Protein AF-A0A7W0KSF8-F1 (afdb_monomer)

Radius of gyration: 33.29 Å; Cα contacts (8 Å, |Δi|>4): 604; chains: 1; bounding box: 92×90×78 Å

Foldseek 3Di:
DDDDDDDDDDDDDDDDDDDDDDDDDDDDDDDPDDPDDPPPPPPPPPDPPDADWDKWDQVLLQKIWIFHPQKDWDDPDLDRGPFFIANDDDDDDRPDPPAQTFKGKDWFQAFLVLQPADPVGHVQWHWPDWDWDAAQNWTKMWTWIAGCDDDPDDGRKIKTWMWTGLPSTTIIMIGICSRNDDHNVVSVVRSVRRRNRMDGGNNPPPFLQAPDQDDADDDPVAAPLQRVLLVQLLVCLNRVPLVSNLCLQPVDPANEDEEDDDDSRSSVVSSVCSSVVVRLSSLSRLQSSADWDWDDDPNFIKTKTPNQQRDPFPVPRDPVSVVSVVVVDPPVQNVVCVVVGGDQAWMWIATSNNRTHYTYGGD

Sequence (363 aa):
MPEPLVPSRIAAALVVAVALAACGDSGDRVTPPPPAQPEATTTTPPATEQPETQSCAAPERGYRLEFPKPWHTNDAGVAEPCRFFHPEPFTLAPQTEATGIAINVRLNPVRFGEVAPTPEGASGSEVLDRRTTTIDGRPAVRAETRTARQGLVPPGTRVTGWFVDAGDGTLVATTSDAAAAGRYEDNVRVLDAMMQSLRLSDRKSTCSTGRSAPVPTRQPELPQAVSATRMAIIEAARACDYDKLAELALAGDSQFTYCFGGGDRPAAFWREAEAAGRAPLRMLVELLDGPAATREAGGTTQYLWPAAYAFESWQEVPPSARDDLSRIYGEEDLRRFEQFGSYVGHRVGITRSGDWIFFVGGD

Nearest PDB structures (foldseek):
  4rth-assembly1_A  TM=5.736E-01  e=1.300E-04  Zea mays
  4rth-assembly2_B  TM=5.520E-01  e=1.038E-04  Zea mays
  5xnl-assembly1_p  TM=5.134E-01  e=3.587E-04  Pisum sativum
  8z9d-assembly1_PP  TM=5.078E-01  e=1.823E-04  Spinacia oleracea
  3lyd-assembly1_A  TM=4.500E-01  e=5.959E-04  Jonesia denitrificans DSM 20603

Structure (mmCIF, N/CA/C/O backbone):
data_AF-A0A7W0KSF8-F1
#
_entry.id   AF-A0A7W0KSF8-F1
#
loop_
_atom_site.group_PDB
_atom_site.id
_atom_site.type_symbol
_atom_site.label_atom_id
_atom_site.label_alt_id
_atom_site.label_comp_id
_atom_site.label_asym_id
_atom_site.label_entity_id
_atom_site.label_seq_id
_atom_site.pdbx_PDB_ins_code
_atom_site.Cartn_x
_atom_site.Cartn_y
_atom_site.Cartn_z
_atom_site.occupancy
_atom_site.B_iso_or_equiv
_atom_site.auth_seq_id
_atom_site.auth_comp_id
_atom_site.auth_asym_id
_atom_site.auth_atom_id
_atom_site.pdbx_PDB_model_num
ATOM 1 N N . MET A 1 1 ? -15.651 -64.816 -11.845 1.00 31.69 1 MET A N 1
ATOM 2 C CA . MET A 1 1 ? -14.853 -65.865 -12.516 1.00 31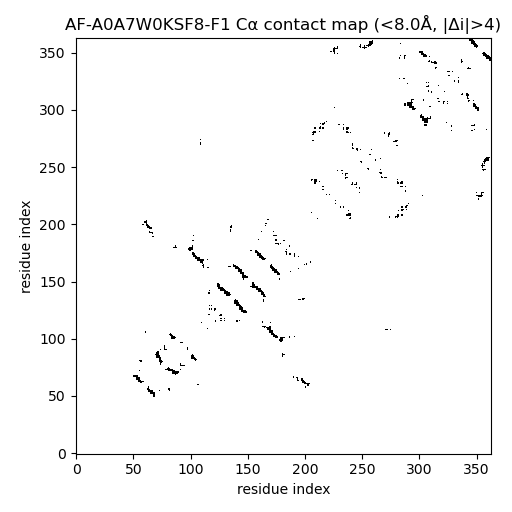.69 1 MET A CA 1
ATOM 3 C C . MET A 1 1 ? -14.528 -65.387 -13.921 1.00 31.69 1 MET A C 1
ATOM 5 O O . MET A 1 1 ? -15.481 -64.974 -14.574 1.00 31.69 1 MET A O 1
ATOM 9 N N . PRO A 1 2 ? -13.302 -65.552 -14.444 1.00 47.34 2 PRO A N 1
ATOM 10 C CA . PRO A 1 2 ? -11.944 -65.282 -13.924 1.00 47.34 2 PRO A CA 1
ATOM 11 C C . PRO A 1 2 ? -11.343 -64.024 -14.624 1.00 47.34 2 PRO A C 1
ATOM 13 O O . PRO A 1 2 ? -11.824 -63.628 -15.677 1.00 47.34 2 PRO A O 1
ATOM 16 N N . GLU A 1 3 ? -10.538 -63.171 -13.984 1.00 46.28 3 GLU A N 1
ATOM 17 C CA . GLU A 1 3 ? -9.079 -63.201 -13.700 1.00 46.28 3 GLU A CA 1
ATOM 18 C C . GLU A 1 3 ? -8.091 -63.007 -14.890 1.00 46.28 3 GLU A C 1
ATOM 20 O O . GLU A 1 3 ? -8.409 -63.378 -16.018 1.00 46.28 3 GLU A O 1
ATOM 25 N N . PRO A 1 4 ? -6.914 -62.375 -14.638 1.00 69.25 4 PRO A N 1
ATOM 26 C CA . PRO A 1 4 ? -6.041 -61.697 -15.609 1.00 69.25 4 PRO A CA 1
ATOM 27 C C . PRO A 1 4 ? -4.755 -62.485 -15.940 1.00 69.25 4 PRO A C 1
ATOM 29 O O . PRO A 1 4 ? -4.446 -63.469 -15.277 1.00 69.25 4 PRO A O 1
ATOM 32 N N . LEU A 1 5 ? -3.929 -61.999 -16.881 1.00 48.16 5 LEU A N 1
ATOM 33 C CA . LEU A 1 5 ? -2.524 -62.425 -17.013 1.00 48.16 5 LEU A CA 1
ATOM 34 C C . LEU A 1 5 ? -1.577 -61.254 -17.341 1.00 48.16 5 LEU A C 1
ATOM 36 O O . LEU A 1 5 ? -1.811 -60.471 -18.259 1.00 48.16 5 LEU A O 1
ATOM 40 N N . VAL A 1 6 ? -0.507 -61.178 -16.543 1.00 46.09 6 VAL A N 1
ATOM 41 C CA . VAL A 1 6 ? 0.672 -60.292 -16.631 1.00 46.09 6 VAL A CA 1
ATOM 42 C C . VAL A 1 6 ? 1.809 -61.033 -17.409 1.00 46.09 6 VAL A C 1
ATOM 44 O O . VAL A 1 6 ? 1.525 -62.040 -18.053 1.00 46.09 6 VAL A O 1
ATOM 47 N N . PRO A 1 7 ? 3.085 -60.585 -17.406 1.00 62.19 7 PRO A N 1
ATOM 48 C CA . PRO A 1 7 ? 3.853 -60.071 -18.546 1.00 62.19 7 PRO A CA 1
ATOM 49 C C . PRO A 1 7 ? 4.870 -61.083 -19.128 1.00 62.19 7 PRO A C 1
ATOM 51 O O . PRO A 1 7 ? 5.067 -62.165 -18.583 1.00 62.19 7 PRO A O 1
ATOM 54 N N . SER A 1 8 ? 5.622 -60.705 -20.173 1.00 43.12 8 SER A N 1
ATOM 55 C CA . SER A 1 8 ? 6.821 -61.460 -20.577 1.00 43.12 8 SER A CA 1
ATOM 56 C C . SER A 1 8 ? 8.034 -60.566 -20.848 1.00 43.12 8 SER A C 1
ATOM 58 O O . SER A 1 8 ? 7.969 -59.595 -21.600 1.00 43.12 8 SER A O 1
ATOM 60 N N . ARG A 1 9 ? 9.134 -60.927 -20.178 1.00 46.09 9 ARG A N 1
ATOM 61 C CA . ARG A 1 9 ? 10.507 -60.416 -20.292 1.00 46.09 9 ARG A CA 1
ATOM 62 C C . ARG A 1 9 ? 11.274 -61.232 -21.328 1.00 46.09 9 ARG A C 1
ATOM 64 O O . ARG A 1 9 ? 11.258 -62.447 -21.196 1.00 46.09 9 ARG A O 1
ATOM 71 N N . ILE A 1 10 ? 12.073 -60.604 -22.192 1.00 39.06 10 ILE A N 1
ATOM 72 C CA . ILE A 1 10 ? 13.242 -61.209 -22.875 1.00 39.06 10 ILE A CA 1
ATOM 73 C C . ILE A 1 10 ? 14.168 -60.050 -23.294 1.00 39.06 10 ILE A C 1
ATOM 75 O O . ILE A 1 10 ? 13.655 -59.036 -23.745 1.00 39.06 10 ILE A O 1
ATOM 79 N N . ALA A 1 11 ? 15.499 -60.073 -23.297 1.00 37.12 11 ALA A N 1
ATOM 80 C CA . ALA A 1 11 ? 16.585 -60.717 -22.560 1.00 37.12 11 ALA A CA 1
ATOM 81 C C . ALA A 1 11 ? 17.856 -60.008 -23.088 1.00 37.12 11 ALA A C 1
ATOM 83 O O . ALA A 1 11 ? 17.936 -59.695 -24.276 1.00 37.12 11 ALA A O 1
ATOM 84 N N . ALA A 1 12 ? 18.829 -59.730 -22.223 1.00 38.31 12 ALA A N 1
ATOM 85 C CA . ALA A 1 12 ? 20.152 -59.258 -22.630 1.00 38.31 12 ALA A CA 1
ATOM 86 C C . ALA A 1 12 ? 21.015 -60.435 -23.115 1.00 38.31 12 ALA A C 1
ATOM 88 O O . ALA A 1 12 ? 20.955 -61.515 -22.528 1.00 38.31 12 ALA A O 1
ATOM 89 N N . ALA A 1 13 ? 21.866 -60.208 -24.119 1.00 36.59 13 ALA A N 1
ATOM 90 C CA . ALA A 1 13 ? 22.993 -61.087 -24.420 1.00 36.59 13 ALA A CA 1
ATOM 91 C C . ALA A 1 13 ? 24.213 -60.277 -24.888 1.00 36.59 13 ALA A C 1
ATOM 93 O O . ALA A 1 13 ? 24.222 -59.669 -25.956 1.00 36.59 13 ALA A O 1
ATOM 94 N N . LEU A 1 14 ? 25.229 -60.299 -24.024 1.00 34.16 14 LEU A N 1
ATOM 95 C CA . LEU A 1 14 ? 26.642 -60.023 -24.272 1.00 34.16 14 LEU A CA 1
ATOM 96 C C . LEU A 1 14 ? 27.197 -60.993 -25.333 1.00 34.16 14 LEU A C 1
ATOM 98 O O . LEU A 1 14 ? 26.935 -62.190 -25.231 1.00 34.16 14 LEU A O 1
ATOM 102 N N . VAL A 1 15 ? 28.076 -60.530 -26.228 1.00 35.28 15 VAL A N 1
ATOM 103 C CA . VAL A 1 15 ? 29.101 -61.388 -26.855 1.00 35.28 15 VAL A CA 1
ATOM 104 C C . VAL A 1 15 ? 30.443 -60.659 -26.851 1.00 35.28 15 VAL A C 1
ATOM 106 O O . VAL A 1 15 ? 30.562 -59.520 -27.296 1.00 35.28 15 VAL A O 1
ATOM 109 N N . VAL A 1 16 ? 31.433 -61.353 -26.292 1.00 33.16 16 VAL A N 1
ATOM 110 C CA . VAL A 1 16 ? 32.838 -60.974 -26.128 1.00 33.16 16 VAL A CA 1
ATOM 111 C C . VAL A 1 16 ? 33.677 -61.516 -27.295 1.00 33.16 16 VAL A C 1
ATOM 113 O O . VAL A 1 16 ? 33.379 -62.563 -27.859 1.00 33.16 16 VAL A O 1
ATOM 116 N N . ALA A 1 17 ? 34.720 -60.738 -27.593 1.00 41.41 17 ALA A N 1
ATOM 117 C CA . ALA A 1 17 ? 35.902 -60.899 -28.443 1.00 41.41 17 ALA A CA 1
ATOM 118 C C . ALA A 1 17 ? 36.355 -62.296 -28.907 1.00 41.41 17 ALA A C 1
ATOM 120 O O . ALA A 1 17 ? 36.388 -63.239 -28.125 1.00 41.41 17 ALA A O 1
ATOM 121 N N . VAL A 1 18 ? 36.960 -62.326 -30.105 1.00 35.94 18 VAL A N 1
ATOM 122 C CA . VAL A 1 18 ? 38.155 -63.140 -30.392 1.00 35.94 18 VAL A CA 1
ATOM 123 C C . VAL A 1 18 ? 39.105 -62.351 -31.301 1.00 35.94 18 VAL A C 1
ATOM 125 O O . VAL A 1 18 ? 38.730 -61.924 -32.390 1.00 35.94 18 VAL A O 1
ATOM 128 N N . ALA A 1 19 ? 40.344 -62.177 -30.838 1.00 42.97 19 ALA A N 1
ATOM 129 C CA . ALA A 1 19 ? 41.493 -61.786 -31.643 1.00 42.97 19 ALA A CA 1
ATOM 130 C C . ALA A 1 19 ? 42.181 -63.049 -32.179 1.00 42.97 19 ALA A C 1
ATOM 132 O O . ALA A 1 19 ? 42.382 -64.001 -31.425 1.00 42.97 19 ALA A O 1
ATOM 133 N N . LEU A 1 20 ? 42.590 -63.036 -33.447 1.00 42.38 20 LEU A N 1
ATOM 134 C CA . LEU A 1 20 ? 43.542 -63.995 -33.999 1.00 42.38 20 LEU A CA 1
ATOM 135 C C . LEU A 1 20 ? 44.587 -63.247 -34.824 1.00 42.38 20 LEU A C 1
ATOM 137 O O . LEU A 1 20 ? 44.267 -62.470 -35.722 1.00 42.38 20 LEU A O 1
ATOM 141 N N . ALA A 1 21 ? 45.839 -63.489 -34.451 1.00 40.47 21 ALA A N 1
ATOM 142 C CA . ALA A 1 21 ? 47.045 -63.021 -35.102 1.00 40.47 21 ALA A CA 1
ATOM 143 C C . ALA A 1 21 ? 47.346 -63.840 -36.366 1.00 40.47 21 ALA A C 1
ATOM 145 O O . ALA A 1 21 ? 47.114 -65.048 -36.396 1.00 40.47 21 ALA A O 1
ATOM 146 N N . ALA A 1 22 ? 47.954 -63.195 -37.362 1.00 38.69 22 ALA A N 1
ATOM 147 C CA . ALA A 1 22 ? 48.732 -63.854 -38.405 1.00 38.69 22 ALA A CA 1
ATOM 148 C C . ALA A 1 22 ? 49.929 -62.969 -38.795 1.00 38.69 22 ALA A C 1
ATOM 150 O O . ALA A 1 22 ? 49.841 -61.742 -38.791 1.00 38.69 22 ALA A O 1
ATOM 151 N N . CYS A 1 23 ? 51.058 -63.627 -39.043 1.00 42.69 23 CYS A N 1
ATOM 152 C CA . CYS A 1 23 ? 52.406 -63.076 -39.132 1.00 42.69 23 CYS A CA 1
ATOM 153 C C . CYS A 1 23 ? 52.806 -62.580 -40.533 1.00 42.69 23 CYS A C 1
ATOM 155 O O . CYS A 1 23 ? 52.420 -63.188 -41.524 1.00 42.69 23 CYS A O 1
ATOM 157 N N . GLY A 1 24 ? 53.728 -61.605 -40.545 1.00 34.72 24 GLY A N 1
ATOM 158 C CA . GLY A 1 24 ? 54.884 -61.529 -41.453 1.00 34.72 24 GLY A CA 1
ATOM 159 C C . GLY A 1 24 ? 54.685 -60.856 -42.815 1.00 34.72 24 GLY A C 1
ATOM 160 O O . GLY A 1 24 ? 53.956 -61.365 -43.652 1.00 34.72 24 GLY A O 1
ATOM 161 N N . ASP A 1 25 ? 55.404 -59.760 -43.071 1.00 42.16 25 ASP A N 1
ATOM 162 C CA . ASP A 1 25 ? 56.645 -59.787 -43.868 1.00 42.16 25 ASP A CA 1
ATOM 163 C C . ASP A 1 25 ? 57.318 -58.398 -43.867 1.00 42.16 25 ASP A C 1
ATOM 165 O O . ASP A 1 25 ? 56.660 -57.360 -43.773 1.00 42.16 25 ASP A O 1
ATOM 169 N N . SER A 1 26 ? 58.646 -58.400 -43.909 1.00 48.16 26 SER A N 1
ATOM 170 C CA . SER A 1 26 ? 59.533 -57.247 -43.760 1.00 48.16 26 SER A CA 1
ATOM 171 C C . SER A 1 26 ? 59.843 -56.621 -45.119 1.00 48.16 26 SER A C 1
ATOM 173 O O . SER A 1 26 ? 60.275 -57.311 -46.037 1.00 48.16 26 SER A O 1
ATOM 175 N N . GLY A 1 27 ? 59.726 -55.300 -45.242 1.00 38.53 27 GLY A N 1
ATOM 176 C CA . GLY A 1 27 ? 60.187 -54.599 -46.438 1.00 38.53 27 GLY A CA 1
ATOM 177 C C . GLY A 1 27 ? 60.153 -53.089 -46.278 1.00 38.53 27 GLY A C 1
ATOM 178 O O . GLY A 1 27 ? 59.101 -52.470 -46.426 1.00 38.53 27 GLY A O 1
ATOM 179 N N . ASP A 1 28 ? 61.318 -52.513 -45.989 1.00 50.66 28 ASP A N 1
ATOM 180 C CA . ASP A 1 28 ? 61.578 -51.076 -45.940 1.00 50.66 28 ASP A CA 1
ATOM 181 C C . ASP A 1 28 ? 61.026 -50.348 -47.175 1.00 50.66 28 ASP A C 1
ATOM 183 O O . ASP A 1 28 ? 61.529 -50.479 -48.294 1.00 50.66 28 ASP A O 1
ATOM 187 N N . ARG A 1 29 ? 60.018 -49.502 -46.954 1.00 46.31 29 ARG A N 1
ATOM 188 C CA . ARG A 1 29 ? 59.722 -48.361 -47.821 1.00 46.31 29 ARG A CA 1
ATOM 189 C C . ARG A 1 29 ? 59.673 -47.107 -46.968 1.00 46.31 29 ARG A C 1
ATOM 191 O O . ARG A 1 29 ? 58.693 -46.834 -46.277 1.00 46.31 29 ARG A O 1
ATOM 198 N N . VAL A 1 30 ? 60.747 -46.329 -47.063 1.00 53.16 30 VAL A N 1
ATOM 199 C CA . VAL A 1 30 ? 60.793 -44.936 -46.622 1.00 53.16 30 VAL A CA 1
ATOM 200 C C . VAL A 1 30 ? 59.669 -44.190 -47.341 1.00 53.16 30 VAL A C 1
ATOM 202 O O . VAL A 1 30 ? 59.722 -43.967 -48.549 1.00 53.16 30 VAL A O 1
ATOM 205 N N . THR A 1 31 ? 58.620 -43.863 -46.592 1.00 47.25 31 THR A N 1
ATOM 206 C CA . THR A 1 31 ? 57.503 -43.043 -47.064 1.00 47.25 31 THR A CA 1
ATOM 207 C C . THR A 1 31 ? 57.846 -41.587 -46.735 1.00 47.25 31 THR A C 1
ATOM 209 O O . THR A 1 31 ? 58.189 -41.314 -45.582 1.00 47.25 31 THR A O 1
ATOM 212 N N . PRO A 1 32 ? 57.818 -40.648 -47.698 1.00 58.94 32 PRO A N 1
ATOM 213 C CA . PRO A 1 32 ? 58.032 -39.237 -47.395 1.00 58.94 32 PRO A CA 1
ATOM 214 C C . PRO A 1 32 ? 56.908 -38.728 -46.477 1.00 58.94 32 PRO A C 1
ATOM 216 O O . PRO A 1 32 ? 55.780 -39.225 -46.570 1.00 58.94 32 PRO A O 1
ATOM 219 N N . PRO A 1 33 ? 57.187 -37.762 -45.583 1.00 59.91 33 PRO A N 1
ATOM 220 C CA . PRO A 1 33 ? 56.171 -37.238 -44.683 1.00 59.91 33 PRO A CA 1
ATOM 221 C C . PRO A 1 33 ? 55.005 -36.654 -45.498 1.00 59.91 33 PRO A C 1
ATOM 223 O O . PRO A 1 33 ? 55.240 -36.033 -46.541 1.00 59.91 33 PRO A O 1
ATOM 226 N N . PRO A 1 34 ? 53.752 -36.845 -45.052 1.00 56.78 34 PRO A N 1
ATOM 227 C CA . PRO A 1 34 ? 52.611 -36.194 -45.676 1.00 56.78 34 PRO A CA 1
ATOM 228 C C . PRO A 1 34 ? 52.805 -34.668 -45.635 1.00 56.78 34 PRO A C 1
ATOM 230 O O . PRO A 1 34 ? 53.413 -34.159 -44.687 1.00 56.78 34 PRO A O 1
ATOM 233 N N . PRO A 1 35 ? 52.311 -33.919 -46.639 1.00 51.00 35 PRO A N 1
ATOM 234 C CA . PRO A 1 35 ? 52.347 -32.465 -46.591 1.00 51.00 35 PRO A CA 1
ATOM 235 C C . PRO A 1 35 ? 51.663 -31.997 -45.306 1.00 51.00 35 PRO A C 1
ATOM 237 O O . PRO A 1 35 ? 50.595 -32.503 -44.953 1.00 51.00 35 PRO A O 1
ATOM 240 N N . ALA A 1 36 ? 52.309 -31.063 -44.605 1.00 51.69 36 ALA A N 1
ATOM 241 C CA . ALA A 1 36 ? 51.775 -30.454 -43.398 1.00 51.69 36 ALA A CA 1
ATOM 242 C C . ALA A 1 36 ? 50.330 -30.013 -43.658 1.00 51.69 36 ALA A C 1
ATOM 244 O O . ALA A 1 36 ? 50.068 -29.189 -44.538 1.00 51.69 36 ALA A O 1
ATOM 245 N N . GLN A 1 37 ? 49.392 -30.601 -42.915 1.00 49.50 37 GLN A N 1
ATOM 246 C CA . GLN A 1 37 ? 48.053 -30.044 -42.818 1.00 49.50 37 GLN A CA 1
ATOM 247 C C . GLN A 1 37 ? 48.217 -28.614 -42.290 1.00 49.50 37 GLN A C 1
ATOM 249 O O . GLN A 1 37 ? 48.974 -28.433 -41.332 1.00 49.50 37 GLN A O 1
ATOM 254 N N . PRO A 1 38 ? 47.577 -27.596 -42.894 1.00 48.41 38 PRO A N 1
ATOM 255 C CA . PRO A 1 38 ? 47.551 -26.280 -42.282 1.00 48.41 38 PRO A CA 1
ATOM 256 C C . PRO A 1 38 ? 46.996 -26.457 -40.872 1.00 48.41 38 PRO A C 1
ATOM 258 O O . PRO A 1 38 ? 45.908 -27.014 -40.703 1.00 48.41 38 PRO A O 1
ATOM 261 N N . GLU A 1 39 ? 47.787 -26.060 -39.873 1.00 42.59 39 GLU A N 1
ATOM 262 C CA . GLU A 1 39 ? 47.342 -25.987 -38.490 1.00 42.59 39 GLU A CA 1
ATOM 263 C C . GLU A 1 39 ? 45.996 -25.274 -38.499 1.00 42.59 39 GLU A C 1
ATOM 265 O O . GLU A 1 39 ? 45.879 -24.135 -38.955 1.00 42.59 39 GLU A O 1
ATOM 270 N N . ALA A 1 40 ? 44.956 -25.980 -38.059 1.00 44.34 40 ALA A N 1
ATOM 271 C CA . ALA A 1 40 ? 43.704 -25.345 -37.731 1.00 44.34 40 ALA A CA 1
ATOM 272 C C . ALA A 1 40 ? 44.020 -24.410 -36.568 1.00 44.34 40 ALA A C 1
ATOM 274 O O . ALA A 1 40 ? 44.055 -24.826 -35.408 1.00 44.34 40 ALA A O 1
ATOM 275 N N . THR A 1 41 ? 44.316 -23.153 -36.899 1.00 37.47 41 THR A N 1
ATOM 276 C CA . THR A 1 41 ? 44.390 -22.059 -35.950 1.00 37.47 41 THR A CA 1
ATOM 277 C C . THR A 1 41 ? 43.051 -22.062 -35.243 1.00 37.47 41 THR A C 1
ATOM 279 O O . THR A 1 41 ? 42.039 -21.606 -35.773 1.00 37.47 41 THR A O 1
ATOM 282 N N . THR A 1 42 ? 43.024 -22.657 -34.056 1.00 38.84 42 THR A N 1
ATOM 283 C CA . THR A 1 42 ? 41.888 -22.548 -33.160 1.00 38.84 42 THR A CA 1
ATOM 284 C C . THR A 1 42 ? 41.990 -21.136 -32.618 1.00 38.84 42 THR A C 1
ATOM 286 O O . THR A 1 42 ? 42.569 -20.886 -31.566 1.00 38.84 42 THR A O 1
ATOM 289 N N . THR A 1 43 ? 41.543 -20.173 -33.420 1.00 39.69 43 THR A N 1
ATOM 290 C CA . THR A 1 43 ? 41.305 -18.817 -32.961 1.00 39.69 43 THR A CA 1
ATOM 291 C C . THR A 1 43 ? 40.152 -18.937 -31.983 1.00 39.69 43 THR A C 1
ATOM 293 O O . THR A 1 43 ? 38.989 -18.946 -32.377 1.00 39.69 43 THR A O 1
ATOM 296 N N . THR A 1 44 ? 40.482 -19.120 -30.704 1.00 46.22 44 THR A N 1
ATOM 297 C CA . THR A 1 44 ? 39.550 -18.894 -29.606 1.00 46.22 44 THR A CA 1
ATOM 298 C C . THR A 1 44 ? 38.917 -17.526 -29.865 1.00 46.22 44 THR A C 1
ATOM 300 O O . THR A 1 44 ? 39.658 -16.540 -29.935 1.00 46.22 44 THR A O 1
ATOM 303 N N . PRO A 1 45 ? 37.592 -17.440 -30.094 1.00 49.59 45 PRO A N 1
ATOM 304 C CA . PRO A 1 45 ? 36.938 -16.148 -30.210 1.00 49.59 45 PRO A CA 1
ATOM 305 C C . PRO A 1 45 ? 37.274 -15.340 -28.952 1.00 49.59 45 PRO A C 1
ATOM 307 O O . PRO A 1 45 ? 37.346 -15.941 -27.874 1.00 49.59 45 PRO A O 1
ATOM 310 N N . PRO A 1 46 ? 37.524 -14.021 -29.056 1.00 43.75 46 PRO A N 1
ATOM 311 C CA . PRO A 1 46 ? 37.798 -13.214 -27.877 1.00 43.75 46 PRO A CA 1
ATOM 312 C C . PRO A 1 46 ? 36.681 -13.478 -26.872 1.00 43.75 46 PRO A C 1
ATOM 314 O O . PRO A 1 46 ? 35.502 -13.408 -27.226 1.00 43.75 46 PRO A O 1
ATOM 317 N N . ALA A 1 47 ? 37.060 -13.869 -25.653 1.00 45.47 47 ALA A N 1
ATOM 318 C CA . ALA A 1 47 ? 36.116 -13.983 -24.559 1.00 45.47 47 ALA A CA 1
ATOM 319 C C . ALA A 1 47 ? 35.363 -12.655 -24.512 1.00 45.47 47 ALA A C 1
ATOM 321 O O . ALA A 1 47 ? 35.989 -11.609 -24.351 1.00 45.47 47 ALA A O 1
ATOM 322 N N . THR A 1 48 ? 34.056 -12.691 -24.768 1.00 45.78 48 THR A N 1
ATOM 323 C CA . THR A 1 48 ? 33.197 -11.517 -24.671 1.00 45.78 48 THR A CA 1
ATOM 324 C C . THR A 1 48 ? 33.393 -10.976 -23.266 1.00 45.78 48 THR A C 1
ATOM 326 O O . THR A 1 48 ? 32.961 -11.611 -22.305 1.00 45.78 48 THR A O 1
ATOM 329 N N . GLU A 1 49 ? 34.139 -9.881 -23.141 1.00 52.94 49 GLU A N 1
ATOM 330 C CA . GLU A 1 49 ? 34.433 -9.246 -21.867 1.00 52.94 49 GLU A CA 1
ATOM 331 C C . GLU A 1 49 ? 33.077 -8.820 -21.299 1.00 52.94 49 GLU A C 1
ATOM 333 O O . GLU A 1 49 ? 32.428 -7.908 -21.818 1.00 52.94 49 GLU A O 1
ATOM 338 N N . GLN A 1 50 ? 32.556 -9.600 -20.346 1.00 58.34 50 GLN A N 1
ATOM 339 C CA . GLN A 1 50 ? 31.271 -9.301 -19.735 1.00 58.34 50 GLN A CA 1
ATOM 340 C C . GLN A 1 50 ? 31.427 -7.940 -19.056 1.00 58.34 50 GLN A C 1
ATOM 342 O O . GLN A 1 50 ? 32.365 -7.772 -18.273 1.00 58.34 50 GLN A O 1
ATOM 347 N N . PRO A 1 51 ? 30.572 -6.954 -19.378 1.00 72.00 51 PRO A N 1
ATOM 348 C CA . PRO A 1 51 ? 30.700 -5.629 -18.802 1.00 72.00 51 PRO A CA 1
ATOM 349 C C . PRO A 1 51 ? 30.637 -5.754 -17.284 1.00 72.00 51 PRO A C 1
ATOM 351 O O . PRO A 1 51 ? 29.765 -6.444 -16.756 1.00 72.00 51 PRO A O 1
ATOM 354 N N . GLU A 1 52 ? 31.568 -5.106 -16.589 1.00 90.25 52 GLU A N 1
ATOM 355 C CA . GLU A 1 52 ? 31.603 -5.172 -15.136 1.00 90.25 52 GLU A CA 1
ATOM 356 C C . GLU A 1 52 ? 30.264 -4.691 -14.548 1.00 90.25 52 GLU A C 1
ATOM 358 O O . GLU A 1 52 ? 29.769 -3.608 -14.887 1.00 90.25 52 GLU A O 1
ATOM 363 N N . THR A 1 53 ? 29.684 -5.488 -13.650 1.00 95.44 53 THR A N 1
ATOM 364 C CA . THR A 1 53 ? 28.410 -5.191 -12.989 1.00 95.44 53 THR A CA 1
ATOM 365 C C . THR A 1 53 ? 28.609 -4.762 -11.534 1.00 95.44 53 THR A C 1
ATOM 367 O O . THR A 1 53 ? 29.667 -4.950 -10.926 1.00 95.44 53 THR A O 1
ATOM 370 N N . GLN A 1 54 ? 27.575 -4.141 -10.976 1.00 96.19 54 GLN A N 1
ATOM 371 C CA . GLN A 1 54 ? 27.409 -3.840 -9.558 1.00 96.19 54 GLN A CA 1
ATOM 372 C C . GLN A 1 54 ? 25.987 -4.216 -9.120 1.00 96.19 54 GLN A C 1
ATOM 374 O O . GLN A 1 54 ? 25.062 -4.247 -9.929 1.00 96.19 54 GLN A O 1
ATOM 379 N N . SER A 1 55 ? 25.810 -4.529 -7.836 1.00 95.19 55 SER A N 1
ATOM 380 C CA . SER A 1 55 ? 24.539 -5.020 -7.290 1.00 95.19 55 SER A CA 1
ATOM 381 C C . SER A 1 55 ? 23.717 -3.887 -6.675 1.00 95.19 55 SER A C 1
ATOM 383 O O . SER A 1 55 ? 24.239 -3.103 -5.889 1.00 95.19 55 SER A O 1
ATOM 385 N N . CYS A 1 56 ? 22.405 -3.895 -6.918 1.00 94.25 56 CYS A N 1
ATOM 386 C CA . CYS A 1 56 ? 21.412 -3.137 -6.157 1.00 94.25 56 CYS A CA 1
ATOM 387 C C . CYS A 1 56 ? 20.456 -4.106 -5.454 1.00 94.25 56 CYS A C 1
ATOM 389 O O . CYS A 1 56 ? 19.957 -5.051 -6.069 1.00 94.25 56 CYS A O 1
ATOM 391 N N . ALA A 1 57 ? 20.196 -3.899 -4.164 1.00 90.75 57 ALA A N 1
ATOM 392 C CA . ALA A 1 57 ? 19.273 -4.731 -3.398 1.00 90.75 57 ALA A CA 1
ATOM 393 C C . ALA A 1 57 ? 18.207 -3.880 -2.703 1.00 90.75 57 ALA A C 1
ATOM 395 O O . ALA A 1 57 ? 18.528 -2.930 -1.996 1.00 90.75 57 ALA A O 1
ATOM 396 N N . ALA A 1 58 ? 16.948 -4.289 -2.850 1.00 84.69 58 ALA A N 1
ATOM 397 C CA . ALA A 1 58 ? 15.799 -3.747 -2.142 1.00 84.69 58 ALA A CA 1
ATOM 398 C C . ALA A 1 58 ? 15.175 -4.868 -1.284 1.00 84.69 58 ALA A C 1
ATOM 400 O O . ALA A 1 58 ? 14.140 -5.432 -1.654 1.00 84.69 58 ALA A O 1
ATOM 401 N N . PRO A 1 59 ? 15.808 -5.244 -0.152 1.00 78.00 59 PRO A N 1
ATOM 402 C CA . PRO A 1 59 ? 15.396 -6.402 0.647 1.00 78.00 59 PRO A CA 1
ATOM 403 C C . PRO A 1 59 ? 13.954 -6.287 1.162 1.00 78.00 59 PRO A C 1
ATOM 405 O O . PRO A 1 59 ? 13.213 -7.262 1.084 1.00 78.00 59 PRO A O 1
ATOM 408 N N . GLU A 1 60 ? 13.518 -5.089 1.562 1.00 70.69 60 GLU A N 1
ATOM 409 C CA . GLU A 1 60 ? 12.132 -4.813 1.986 1.00 70.69 60 GLU A CA 1
ATOM 410 C C . GLU A 1 60 ? 11.101 -5.018 0.861 1.00 70.69 60 GLU A C 1
ATOM 412 O O . GLU A 1 60 ? 9.923 -5.263 1.107 1.00 70.69 60 GLU A O 1
ATOM 417 N N . ARG A 1 61 ? 11.533 -4.943 -0.404 1.00 74.25 61 ARG A N 1
ATOM 418 C CA . ARG A 1 61 ? 10.694 -5.196 -1.586 1.00 74.25 61 ARG A CA 1
ATOM 419 C C . ARG A 1 61 ? 10.860 -6.616 -2.138 1.00 74.25 61 ARG A C 1
ATOM 421 O O . ARG A 1 61 ? 10.133 -6.993 -3.060 1.00 74.25 61 ARG A O 1
ATOM 428 N N . GLY A 1 62 ? 11.767 -7.404 -1.560 1.00 83.19 62 GLY A N 1
ATOM 429 C CA . GLY A 1 62 ? 12.009 -8.798 -1.919 1.00 83.19 62 GLY A CA 1
ATOM 430 C C . GLY A 1 62 ? 12.762 -8.987 -3.231 1.00 83.19 62 GLY A C 1
ATOM 431 O O . GLY A 1 62 ? 12.534 -9.985 -3.903 1.00 83.19 62 GLY A O 1
ATOM 432 N N . TYR A 1 63 ? 13.635 -8.057 -3.634 1.00 91.12 63 TYR A N 1
ATOM 433 C CA . TYR A 1 63 ? 14.439 -8.271 -4.838 1.00 91.12 63 TYR A CA 1
ATOM 434 C C . TYR A 1 63 ? 15.865 -7.721 -4.756 1.00 91.12 63 TYR A C 1
ATOM 436 O O . TYR A 1 63 ? 16.176 -6.790 -4.010 1.00 91.12 63 TYR A O 1
ATOM 444 N N . ARG A 1 64 ? 16.734 -8.317 -5.570 1.00 94.81 64 ARG A N 1
ATOM 445 C CA . ARG A 1 64 ? 18.087 -7.860 -5.893 1.00 94.81 64 ARG A CA 1
ATOM 446 C C . ARG A 1 64 ? 18.307 -8.025 -7.390 1.00 94.81 64 ARG A C 1
ATOM 448 O O . ARG A 1 64 ? 17.851 -9.005 -7.966 1.00 94.81 64 ARG A O 1
ATOM 455 N N . LEU A 1 65 ? 19.053 -7.112 -7.995 1.00 96.88 65 LEU A N 1
ATOM 456 C CA . LEU A 1 65 ? 19.518 -7.230 -9.373 1.00 96.88 65 LEU A CA 1
ATOM 457 C C . LEU A 1 65 ? 20.926 -6.649 -9.515 1.00 96.88 65 LEU A C 1
ATOM 459 O O . LEU A 1 65 ? 21.410 -5.932 -8.637 1.00 96.88 65 LEU A O 1
ATOM 463 N N . GLU A 1 66 ? 21.570 -6.950 -10.629 1.00 97.62 66 GLU A N 1
ATOM 464 C CA . GLU A 1 66 ? 22.830 -6.360 -11.054 1.00 97.62 66 GLU A CA 1
ATOM 465 C C . GLU A 1 66 ? 22.608 -5.403 -12.224 1.00 97.62 66 GLU A C 1
ATOM 467 O O . GLU A 1 66 ? 21.712 -5.590 -13.046 1.00 97.62 66 GLU A O 1
ATOM 472 N N . PHE A 1 67 ? 23.434 -4.366 -12.303 1.00 96.44 67 PHE A N 1
ATOM 473 C CA . PHE A 1 67 ? 23.418 -3.371 -13.371 1.00 96.44 67 PHE A CA 1
ATOM 474 C C . PHE A 1 67 ? 24.857 -2.941 -13.707 1.00 96.44 67 PHE A C 1
ATOM 476 O O . PHE A 1 67 ? 25.766 -3.188 -12.910 1.00 96.44 67 PHE A O 1
ATOM 483 N N . PRO A 1 68 ? 25.119 -2.339 -14.882 1.00 96.12 68 PRO A N 1
ATOM 484 C CA . PRO A 1 68 ? 26.479 -1.977 -15.278 1.00 96.12 68 PRO A CA 1
ATOM 485 C C . PRO A 1 68 ? 27.140 -0.993 -14.299 1.00 96.12 68 PRO A C 1
ATOM 487 O O . PRO A 1 68 ? 26.513 -0.028 -13.862 1.00 96.12 68 PRO A O 1
ATOM 490 N N . LYS A 1 69 ? 28.435 -1.175 -14.010 1.00 95.31 69 LYS A N 1
ATOM 491 C CA . LYS A 1 69 ? 29.220 -0.228 -13.194 1.00 95.31 69 LYS A CA 1
ATOM 492 C C . LYS A 1 69 ? 29.162 1.244 -13.640 1.00 95.31 69 LYS A C 1
ATOM 494 O O . LYS A 1 69 ? 29.105 2.094 -12.757 1.00 95.31 69 LYS A O 1
ATOM 499 N N . PRO A 1 70 ? 29.169 1.592 -14.944 1.00 93.94 70 PRO A N 1
ATOM 500 C CA . PRO A 1 70 ? 29.084 2.997 -15.347 1.00 93.94 70 PRO A CA 1
ATOM 501 C C . PRO A 1 70 ? 27.681 3.597 -15.197 1.00 93.94 70 PRO A C 1
ATOM 503 O O . PRO A 1 70 ? 27.515 4.787 -15.420 1.00 93.94 70 PRO A O 1
ATOM 506 N N . TRP A 1 71 ? 26.667 2.794 -14.870 1.00 94.94 71 TRP A N 1
ATOM 507 C CA . TRP A 1 71 ? 25.316 3.291 -14.643 1.00 94.94 71 TRP A CA 1
ATOM 508 C C . TRP A 1 71 ? 25.132 3.707 -13.187 1.00 94.94 71 TRP A C 1
ATOM 510 O O . TRP A 1 71 ? 25.799 3.220 -12.275 1.00 94.94 71 TRP A O 1
ATOM 520 N N . HIS A 1 72 ? 24.176 4.596 -12.976 1.00 94.00 72 HIS A N 1
ATOM 521 C CA . HIS A 1 72 ? 23.809 5.148 -11.686 1.00 94.00 72 HIS A CA 1
ATOM 522 C C . HIS A 1 72 ? 22.424 4.645 -11.284 1.00 94.00 72 HIS A C 1
ATOM 524 O O . HIS A 1 72 ? 21.560 4.448 -12.140 1.00 94.00 72 HIS A O 1
ATOM 530 N N . THR A 1 73 ? 22.213 4.462 -9.981 1.00 93.75 73 THR A N 1
ATOM 531 C CA . THR A 1 73 ? 20.918 4.118 -9.377 1.00 93.75 73 THR A CA 1
ATOM 532 C C . THR A 1 73 ? 20.593 5.084 -8.245 1.00 93.75 73 THR A C 1
ATOM 534 O O . THR A 1 73 ? 21.485 5.759 -7.733 1.00 93.75 73 THR A O 1
ATOM 537 N N . ASN A 1 74 ? 19.326 5.146 -7.841 1.00 87.62 74 ASN A N 1
ATOM 538 C CA . ASN A 1 74 ? 18.915 5.912 -6.672 1.00 87.62 74 ASN A CA 1
ATOM 539 C C . ASN A 1 74 ? 18.975 5.087 -5.374 1.00 87.62 74 ASN A C 1
ATOM 541 O O . ASN A 1 74 ? 18.641 3.896 -5.360 1.00 87.62 74 ASN A O 1
ATOM 545 N N . ASP A 1 75 ? 19.313 5.774 -4.285 1.00 77.06 75 ASP A N 1
ATOM 546 C CA . ASP A 1 75 ? 19.168 5.287 -2.914 1.00 77.06 75 ASP A CA 1
ATOM 547 C C . ASP A 1 75 ? 17.746 5.530 -2.379 1.00 77.06 75 ASP A C 1
ATOM 549 O O . ASP A 1 75 ? 16.905 6.164 -3.030 1.00 77.06 75 ASP A O 1
ATOM 553 N N . ALA A 1 76 ? 17.472 5.009 -1.180 1.00 64.44 76 ALA A N 1
ATOM 554 C CA . ALA A 1 76 ? 16.220 5.246 -0.472 1.00 64.44 76 ALA A CA 1
ATOM 555 C C . ALA A 1 76 ? 16.082 6.721 -0.044 1.00 64.44 76 ALA A C 1
ATOM 557 O O . ALA A 1 76 ? 17.051 7.352 0.374 1.00 64.44 76 ALA A O 1
ATOM 558 N N . GLY A 1 77 ? 14.863 7.262 -0.116 1.00 70.62 77 GLY A N 1
ATOM 559 C CA . GLY A 1 77 ? 14.545 8.628 0.309 1.00 70.62 77 GLY A CA 1
ATOM 560 C C . GLY A 1 77 ? 13.389 9.200 -0.502 1.00 70.62 77 GLY A C 1
ATOM 561 O O . GLY A 1 77 ? 12.230 8.949 -0.193 1.00 70.62 77 GLY A O 1
ATOM 562 N N . VAL A 1 78 ? 13.711 9.940 -1.568 1.00 67.31 78 VAL A N 1
ATOM 563 C CA . VAL A 1 78 ? 12.719 10.545 -2.482 1.00 67.31 78 VAL A CA 1
ATOM 564 C C . VAL A 1 78 ? 11.978 9.494 -3.324 1.00 67.31 78 VAL A C 1
ATOM 566 O O . VAL A 1 78 ? 10.830 9.701 -3.710 1.00 67.31 78 VAL A O 1
ATOM 569 N N . ALA A 1 79 ? 12.615 8.355 -3.589 1.00 73.56 79 ALA A N 1
ATOM 570 C CA . ALA A 1 79 ? 12.017 7.201 -4.248 1.00 73.56 79 ALA A CA 1
ATOM 571 C C . ALA A 1 79 ? 12.469 5.907 -3.563 1.00 73.56 79 ALA A C 1
ATOM 573 O O . ALA A 1 79 ? 13.387 5.915 -2.736 1.00 73.56 79 ALA A O 1
ATOM 574 N N . GLU A 1 80 ? 11.833 4.784 -3.906 1.00 75.38 80 GLU A N 1
ATOM 575 C CA . GLU A 1 80 ? 12.295 3.483 -3.426 1.00 75.38 80 GLU A CA 1
ATOM 576 C C . GLU A 1 80 ? 13.698 3.165 -3.954 1.00 75.38 80 GLU A C 1
ATOM 578 O O . GLU A 1 80 ? 13.975 3.457 -5.119 1.00 75.38 80 GLU A O 1
ATOM 583 N N . PRO A 1 81 ? 14.570 2.531 -3.150 1.00 83.69 81 PRO A N 1
ATOM 584 C CA . PRO A 1 81 ? 15.890 2.120 -3.617 1.00 83.69 81 PRO A CA 1
ATOM 585 C C . PRO A 1 81 ? 15.769 1.164 -4.808 1.00 83.69 81 PRO A C 1
ATOM 587 O O . PRO A 1 81 ? 14.815 0.385 -4.894 1.00 83.69 81 PRO A O 1
ATOM 590 N N . CYS A 1 82 ? 16.763 1.200 -5.698 1.00 91.19 82 CYS A N 1
ATOM 591 C CA . CYS A 1 82 ? 16.832 0.337 -6.883 1.00 91.19 82 CYS A CA 1
ATOM 592 C C . CYS A 1 82 ? 15.668 0.519 -7.874 1.00 91.19 82 CYS A C 1
ATOM 594 O O . CYS A 1 82 ? 15.314 -0.424 -8.581 1.00 91.19 82 CYS A O 1
ATOM 596 N N . ARG A 1 83 ? 15.060 1.713 -7.929 1.00 90.25 83 ARG A N 1
ATOM 597 C CA . ARG A 1 83 ? 13.917 1.998 -8.810 1.00 90.25 83 ARG A CA 1
ATOM 598 C C . ARG A 1 83 ? 14.321 2.594 -10.150 1.00 90.25 83 ARG A C 1
ATOM 600 O O . ARG A 1 83 ? 13.733 2.260 -11.173 1.00 90.25 83 ARG A O 1
ATOM 607 N N . PHE A 1 84 ? 15.278 3.507 -10.160 1.00 92.69 84 PHE A N 1
ATOM 608 C CA . PHE A 1 84 ? 15.656 4.269 -11.342 1.00 92.69 84 PHE A CA 1
ATOM 609 C C . PHE A 1 84 ? 17.109 4.001 -11.685 1.00 92.69 84 PHE A C 1
ATOM 611 O O . PHE A 1 84 ? 17.968 4.116 -10.817 1.00 92.69 84 PHE A O 1
ATOM 618 N N . PHE A 1 85 ? 17.371 3.687 -12.952 1.00 94.38 85 PHE A N 1
ATOM 619 C CA . PHE A 1 85 ? 18.714 3.440 -13.460 1.00 94.38 85 PHE A CA 1
ATOM 620 C C . PHE A 1 85 ? 18.972 4.287 -14.697 1.00 94.38 85 PHE A C 1
ATOM 622 O O . PHE A 1 85 ? 18.123 4.393 -15.590 1.00 94.38 85 PHE A O 1
ATOM 629 N N . HIS A 1 86 ? 20.151 4.896 -14.739 1.00 93.94 86 HIS A N 1
ATOM 630 C CA . HIS A 1 86 ? 20.501 5.867 -15.764 1.00 93.94 86 HIS A CA 1
ATOM 631 C C . HIS A 1 86 ? 22.004 5.821 -16.085 1.00 93.94 86 HIS A C 1
ATOM 633 O O . HIS A 1 86 ? 22.801 5.636 -15.166 1.00 93.94 86 HIS A O 1
ATOM 639 N N . PRO A 1 87 ? 22.424 5.987 -17.355 1.00 93.25 87 PRO A N 1
ATOM 640 C CA . PRO A 1 87 ? 23.843 5.968 -17.730 1.00 93.25 87 PRO A CA 1
ATOM 641 C C . PRO A 1 87 ? 24.626 7.204 -17.261 1.00 93.25 87 PRO A C 1
ATOM 643 O O . PRO A 1 87 ? 25.847 7.162 -17.193 1.00 93.25 87 PRO A O 1
ATOM 646 N N . GLU A 1 88 ? 23.935 8.298 -16.942 1.00 91.00 88 GLU A N 1
ATOM 647 C CA . GLU A 1 88 ? 24.528 9.530 -16.406 1.00 91.00 88 GLU A CA 1
ATOM 648 C C . GLU A 1 88 ? 24.053 9.775 -14.966 1.00 91.00 88 GLU A C 1
ATOM 650 O O . GLU A 1 88 ? 22.942 9.350 -14.622 1.00 91.00 88 GLU A O 1
ATOM 655 N N . PRO A 1 89 ? 24.834 10.478 -14.125 1.00 90.25 89 PRO A N 1
ATOM 656 C CA . PRO A 1 89 ? 24.387 10.884 -12.799 1.00 90.25 89 PRO A CA 1
ATOM 657 C C . PRO A 1 89 ? 23.082 11.682 -12.869 1.00 90.25 89 PRO A C 1
ATOM 659 O O . PRO A 1 89 ? 22.918 12.549 -13.725 1.00 90.25 89 PRO A O 1
ATOM 662 N N . PHE A 1 90 ? 22.165 11.425 -11.940 1.00 88.31 90 PHE A N 1
ATOM 663 C CA . PHE A 1 90 ? 20.874 12.106 -11.879 1.00 88.31 90 PHE A CA 1
ATOM 664 C C . PHE A 1 90 ? 20.491 12.425 -10.435 1.00 88.31 90 PHE A C 1
ATOM 666 O O . PHE A 1 90 ? 20.987 11.815 -9.487 1.00 88.31 90 PHE A O 1
ATOM 673 N N . THR A 1 91 ? 19.579 13.378 -10.272 1.00 82.50 91 THR A N 1
ATOM 674 C CA . THR A 1 91 ? 18.972 13.725 -8.987 1.00 82.50 91 THR A CA 1
ATOM 675 C C . THR A 1 91 ? 17.460 13.594 -9.088 1.00 82.50 91 THR A C 1
ATOM 677 O O . THR A 1 91 ? 16.848 13.954 -10.093 1.00 82.50 91 THR A O 1
ATOM 680 N N . LEU A 1 92 ? 16.843 13.048 -8.042 1.00 80.50 92 LEU A N 1
ATOM 681 C CA . LEU A 1 92 ? 15.392 12.920 -7.959 1.00 80.50 92 LEU A CA 1
ATOM 682 C C . LEU A 1 92 ? 14.832 14.111 -7.187 1.00 80.50 92 LEU A C 1
ATOM 684 O O . LEU A 1 92 ? 15.155 14.303 -6.015 1.00 80.50 92 LEU A O 1
ATOM 688 N N . ALA A 1 93 ? 13.990 14.907 -7.840 1.00 67.75 93 ALA A N 1
ATOM 689 C CA . ALA A 1 93 ? 13.227 15.945 -7.162 1.00 67.75 93 ALA A CA 1
ATOM 690 C C . ALA A 1 93 ? 12.025 15.324 -6.415 1.00 67.75 93 ALA A C 1
ATOM 692 O O . ALA A 1 93 ? 11.401 14.395 -6.940 1.00 67.75 93 ALA A O 1
ATOM 693 N N . PRO A 1 94 ? 11.669 15.816 -5.212 1.00 58.50 94 PRO A N 1
ATOM 694 C CA . PRO A 1 94 ? 10.450 15.404 -4.519 1.00 58.50 94 PRO A CA 1
ATOM 695 C C . PRO A 1 94 ? 9.210 15.592 -5.399 1.00 58.50 94 PRO A C 1
ATOM 697 O O . PRO A 1 94 ? 9.080 16.624 -6.047 1.00 58.50 94 PRO A O 1
ATOM 700 N N . GLN A 1 95 ? 8.289 14.621 -5.383 1.00 49.53 95 GLN A N 1
ATOM 701 C CA . GLN A 1 95 ? 7.006 14.656 -6.113 1.00 49.53 95 GLN A CA 1
ATOM 702 C C . GLN A 1 95 ? 7.096 14.642 -7.656 1.00 49.53 95 GLN A C 1
ATOM 704 O O . GLN A 1 95 ? 6.069 14.776 -8.318 1.00 49.53 95 GLN A O 1
ATOM 709 N N . THR A 1 96 ? 8.275 14.434 -8.254 1.00 52.72 96 THR A N 1
ATOM 710 C CA . THR A 1 96 ? 8.417 14.365 -9.719 1.00 52.72 96 THR A CA 1
ATOM 711 C C . THR A 1 96 ? 8.417 12.915 -10.204 1.00 52.72 96 THR A C 1
ATOM 713 O O . THR A 1 96 ? 9.221 12.093 -9.758 1.00 52.72 96 THR A O 1
ATOM 716 N N . GLU A 1 97 ? 7.547 12.586 -11.164 1.00 55.16 97 GLU A N 1
ATOM 717 C CA . GLU A 1 97 ? 7.710 11.387 -11.992 1.00 55.16 97 GLU A CA 1
ATOM 718 C C . GLU A 1 97 ? 9.028 11.549 -12.743 1.00 55.16 97 GLU A C 1
ATOM 720 O O . GLU A 1 97 ? 9.119 12.443 -13.570 1.00 55.16 97 GLU A O 1
ATOM 725 N N . ALA A 1 98 ? 10.070 10.788 -12.402 1.00 61.50 98 ALA A N 1
ATOM 726 C CA . ALA A 1 98 ? 11.434 11.004 -12.887 1.00 61.50 98 ALA A CA 1
ATOM 727 C C . ALA A 1 98 ? 11.538 10.968 -14.432 1.00 61.50 98 ALA A C 1
ATOM 729 O O . ALA A 1 98 ? 11.852 9.944 -15.043 1.00 61.50 98 ALA A O 1
ATOM 730 N N . THR A 1 99 ? 11.238 12.097 -15.072 1.00 64.44 99 THR A N 1
ATOM 731 C CA . THR A 1 99 ? 11.251 12.283 -16.518 1.00 64.44 99 THR A CA 1
ATOM 732 C C . THR A 1 99 ? 12.684 12.208 -17.008 1.00 64.44 99 THR A C 1
ATOM 734 O O . THR A 1 99 ? 13.574 12.809 -16.410 1.00 64.44 99 THR A O 1
ATOM 737 N N . GLY A 1 100 ? 12.907 11.485 -18.102 1.00 75.50 100 GLY A N 1
ATOM 738 C CA . GLY A 1 100 ? 14.241 11.303 -18.670 1.00 75.50 100 GLY A CA 1
ATOM 739 C C . GLY A 1 100 ? 15.016 10.104 -18.122 1.00 75.50 100 GLY A C 1
ATOM 740 O O . GLY A 1 100 ? 16.095 9.835 -18.632 1.00 75.50 100 GLY A O 1
ATOM 741 N N . ILE A 1 101 ? 14.473 9.334 -17.168 1.00 88.50 101 ILE A N 1
ATOM 742 C CA . ILE A 1 101 ? 15.135 8.111 -16.695 1.00 88.50 101 ILE A CA 1
ATOM 743 C C . ILE A 1 101 ? 15.122 7.005 -17.766 1.00 88.50 101 ILE A C 1
ATOM 745 O O . ILE A 1 101 ? 14.100 6.747 -18.400 1.00 88.50 101 ILE A O 1
ATOM 749 N N . ALA A 1 102 ? 16.259 6.320 -17.931 1.00 93.56 102 ALA A N 1
ATOM 750 C CA . ALA A 1 102 ? 16.476 5.304 -18.956 1.00 93.56 102 ALA A CA 1
ATOM 751 C C . ALA A 1 102 ? 15.761 3.985 -18.634 1.00 93.56 102 ALA A C 1
ATOM 753 O O . ALA A 1 102 ? 15.112 3.404 -19.507 1.00 93.56 102 ALA A O 1
ATOM 754 N N . ILE A 1 103 ? 15.868 3.511 -17.388 1.00 95.00 103 ILE A N 1
ATOM 755 C CA . ILE A 1 103 ? 15.223 2.283 -16.917 1.00 95.00 103 ILE A CA 1
ATOM 756 C C . ILE A 1 103 ? 14.513 2.545 -15.590 1.00 95.00 103 ILE A C 1
ATOM 758 O O . ILE A 1 103 ? 15.089 3.079 -14.643 1.00 95.00 103 ILE A O 1
ATOM 762 N N . ASN A 1 104 ? 13.257 2.116 -15.520 1.00 92.31 104 ASN A N 1
ATOM 763 C CA . ASN A 1 104 ? 12.449 2.119 -14.307 1.00 92.31 104 ASN A CA 1
ATOM 764 C C . ASN A 1 104 ? 12.144 0.678 -13.903 1.00 92.31 104 ASN A C 1
ATOM 766 O O . ASN A 1 104 ? 11.632 -0.077 -14.723 1.00 92.31 104 ASN A O 1
ATOM 770 N N . VAL A 1 105 ? 12.432 0.321 -12.657 1.00 94.62 105 VAL A N 1
ATOM 771 C CA . VAL A 1 105 ? 12.074 -0.946 -12.023 1.00 94.62 105 VAL A CA 1
ATOM 772 C C . VAL A 1 105 ? 11.143 -0.636 -10.862 1.00 94.62 105 VAL A C 1
ATOM 774 O O . VAL A 1 105 ? 11.485 0.107 -9.948 1.00 94.62 105 VAL A O 1
ATOM 777 N N . ARG A 1 106 ? 9.948 -1.212 -10.872 1.00 87.94 106 ARG A N 1
ATOM 778 C CA . ARG A 1 106 ? 8.957 -0.986 -9.823 1.00 87.94 106 ARG A CA 1
ATOM 779 C C . ARG A 1 106 ? 8.221 -2.257 -9.481 1.00 87.94 106 ARG A C 1
ATOM 781 O O . ARG A 1 106 ? 8.075 -3.161 -10.299 1.00 87.94 106 ARG A O 1
ATOM 788 N N . LEU A 1 107 ? 7.689 -2.279 -8.273 1.00 85.62 107 LEU A N 1
ATOM 789 C CA . LEU A 1 107 ? 6.766 -3.307 -7.857 1.00 85.62 107 LEU A CA 1
ATOM 790 C C . LEU A 1 107 ? 5.334 -2.786 -7.966 1.00 85.62 107 LEU A C 1
ATOM 792 O O . LEU A 1 107 ? 4.971 -1.815 -7.309 1.00 85.62 107 LEU A O 1
ATOM 796 N N . ASN A 1 108 ? 4.530 -3.436 -8.797 1.00 77.25 108 ASN A N 1
ATOM 797 C CA . ASN A 1 108 ? 3.108 -3.172 -8.926 1.00 77.25 108 ASN A CA 1
ATOM 798 C C . ASN A 1 108 ? 2.331 -4.111 -7.979 1.00 77.25 108 ASN A C 1
ATOM 800 O O . ASN A 1 108 ? 2.562 -5.320 -8.041 1.00 77.25 108 ASN A O 1
ATOM 804 N N . PRO A 1 109 ? 1.427 -3.608 -7.117 1.00 71.94 109 PRO A N 1
ATOM 805 C CA . PRO A 1 109 ? 0.599 -4.458 -6.252 1.00 71.94 109 PRO A CA 1
ATOM 806 C C . PRO A 1 109 ? -0.389 -5.350 -7.015 1.00 71.94 109 PRO A C 1
ATOM 808 O O . PRO A 1 109 ? -0.922 -6.305 -6.458 1.00 71.94 109 PRO A O 1
ATOM 811 N N . VAL A 1 110 ? -0.661 -5.043 -8.282 1.00 73.81 110 VAL A N 1
ATOM 812 C CA . VAL A 1 110 ? -1.583 -5.819 -9.108 1.00 73.81 110 VAL A CA 1
ATOM 813 C C . VAL A 1 110 ? -0.922 -7.136 -9.541 1.00 73.81 110 VAL A C 1
ATOM 815 O O . VAL A 1 110 ? 0.278 -7.190 -9.840 1.00 73.81 110 VAL A O 1
ATOM 818 N N . ARG A 1 111 ? -1.707 -8.220 -9.556 1.00 76.88 111 ARG A N 1
ATOM 819 C CA . ARG A 1 111 ? -1.241 -9.586 -9.845 1.00 76.88 111 ARG A CA 1
ATOM 820 C C . ARG A 1 111 ? -0.728 -9.735 -11.277 1.00 76.88 111 ARG A C 1
ATOM 822 O O . ARG A 1 111 ? -1.228 -9.094 -12.198 1.00 76.88 111 ARG A O 1
ATOM 829 N N . PHE A 1 112 ? 0.206 -10.666 -11.471 1.00 82.25 112 PHE A N 1
ATOM 830 C CA . PHE A 1 112 ? 0.878 -10.907 -12.754 1.00 82.25 112 PHE A CA 1
ATOM 831 C C . PHE A 1 112 ? -0.080 -11.043 -13.942 1.00 82.25 112 PHE A C 1
ATOM 833 O O . PHE A 1 112 ? 0.111 -10.378 -14.957 1.00 82.25 112 PHE A O 1
ATOM 840 N N . GLY A 1 113 ? -1.139 -11.847 -13.803 1.00 80.94 113 GLY A N 1
ATOM 841 C CA . GLY A 1 113 ? -2.107 -12.083 -14.881 1.00 80.94 113 GLY A CA 1
ATOM 842 C C . GLY A 1 113 ? -2.961 -10.870 -15.264 1.00 80.94 113 GLY A C 1
ATOM 843 O O . GLY A 1 113 ? -3.556 -10.874 -16.334 1.00 80.94 113 GLY A O 1
ATOM 844 N N . GLU A 1 114 ? -3.017 -9.843 -14.417 1.00 73.88 114 GLU A N 1
ATOM 845 C CA . GLU A 1 114 ? -3.793 -8.619 -14.650 1.00 73.88 114 GLU A CA 1
ATOM 846 C C . GLU A 1 114 ? -2.927 -7.478 -15.216 1.00 73.88 114 GLU A C 1
ATOM 848 O O . GLU A 1 114 ? -3.445 -6.574 -15.867 1.00 73.88 114 GLU A O 1
ATOM 853 N N . VAL A 1 115 ? -1.608 -7.510 -14.981 1.00 81.88 115 VAL A N 1
ATOM 854 C CA . VAL A 1 115 ? -0.664 -6.474 -15.444 1.00 81.88 115 VAL A CA 1
ATOM 855 C C . VAL A 1 115 ? 0.068 -6.881 -16.718 1.00 81.88 115 VAL A C 1
ATOM 857 O O . VAL A 1 115 ? 0.330 -6.035 -17.573 1.00 81.88 115 VAL A O 1
ATOM 860 N N . ALA A 1 116 ? 0.468 -8.150 -16.825 1.00 88.62 116 ALA A N 1
ATOM 861 C CA . ALA A 1 116 ? 1.289 -8.610 -17.934 1.00 88.62 116 ALA A CA 1
ATOM 862 C C . ALA A 1 116 ? 0.502 -8.534 -19.258 1.00 88.62 116 ALA A C 1
ATOM 864 O O . ALA A 1 116 ? -0.625 -9.027 -19.318 1.00 88.62 116 ALA A O 1
ATOM 865 N N . PRO A 1 117 ? 1.089 -7.981 -20.338 1.00 88.75 117 PRO A N 1
ATOM 866 C CA . PRO A 1 117 ? 0.456 -7.953 -21.652 1.00 88.75 117 PRO A CA 1
ATOM 867 C C . PRO A 1 117 ? 0.002 -9.342 -22.101 1.00 88.75 117 PRO A C 1
ATOM 869 O O . PRO A 1 117 ? 0.765 -10.319 -22.020 1.00 88.75 117 PRO A O 1
ATOM 872 N N . THR A 1 118 ? -1.223 -9.431 -22.612 1.00 86.81 118 THR A N 1
ATOM 873 C CA . THR A 1 118 ? -1.760 -10.672 -23.170 1.00 86.81 118 THR A CA 1
ATOM 874 C C . THR A 1 118 ? -1.493 -10.732 -24.678 1.00 86.81 118 THR A C 1
ATOM 876 O O . THR A 1 118 ? -1.110 -9.725 -25.283 1.00 86.81 118 THR A O 1
ATOM 879 N N . PRO A 1 119 ? -1.632 -11.907 -25.318 1.00 79.44 119 PRO A N 1
ATOM 880 C CA . PRO A 1 119 ? -1.555 -12.013 -26.775 1.00 79.44 119 PRO A CA 1
ATOM 881 C C . PRO A 1 119 ? -2.596 -11.151 -27.505 1.00 79.44 119 PRO A C 1
ATOM 883 O O . PRO A 1 119 ? -2.335 -10.695 -28.613 1.00 79.44 119 PRO A O 1
ATOM 886 N N . GLU A 1 120 ? -3.756 -10.916 -26.888 1.00 76.06 120 GLU A N 1
ATOM 887 C CA . GLU A 1 120 ? -4.844 -10.104 -27.444 1.00 76.06 120 GLU A CA 1
ATOM 888 C C . GLU A 1 120 ? -4.578 -8.591 -27.340 1.00 76.06 120 GLU A C 1
ATOM 890 O O . GLU A 1 120 ? -5.277 -7.800 -27.975 1.00 76.06 120 GLU A O 1
ATOM 895 N N . GLY A 1 121 ? -3.567 -8.180 -26.567 1.00 68.88 121 GLY A N 1
ATOM 896 C CA . GLY A 1 121 ? -3.118 -6.796 -26.452 1.00 68.88 121 GLY A CA 1
ATOM 897 C C . GLY A 1 121 ? -2.782 -6.376 -25.019 1.00 68.88 121 GLY A C 1
ATOM 898 O O . GLY A 1 121 ? -2.856 -7.151 -24.067 1.00 68.88 121 GLY A O 1
ATOM 899 N N . ALA A 1 122 ? -2.412 -5.106 -24.862 1.00 68.31 122 ALA A N 1
ATOM 900 C CA . ALA A 1 122 ? -2.283 -4.448 -23.566 1.00 68.31 122 ALA A CA 1
ATOM 901 C C . ALA A 1 122 ? -3.232 -3.244 -23.527 1.00 68.31 122 ALA A C 1
ATOM 903 O O . ALA A 1 122 ? -3.379 -2.529 -24.519 1.00 68.31 122 ALA A O 1
ATOM 904 N N . SER A 1 123 ? -3.890 -2.996 -22.394 1.00 66.88 123 SER A N 1
ATOM 905 C CA . SER A 1 123 ? -4.818 -1.868 -22.252 1.00 66.88 123 SER A CA 1
ATOM 906 C C . SER A 1 123 ? -4.145 -0.539 -22.618 1.00 66.88 123 SER A C 1
ATOM 908 O O . SER A 1 123 ? -3.300 -0.041 -21.882 1.00 66.88 123 SER A O 1
ATOM 910 N N . GLY A 1 124 ? -4.539 0.048 -23.754 1.00 72.50 124 GLY A N 1
ATOM 911 C CA . GLY A 1 124 ? -4.015 1.333 -24.234 1.00 72.50 124 GLY A CA 1
ATOM 912 C C . GLY A 1 124 ? -2.730 1.269 -25.073 1.00 72.50 124 GLY A C 1
ATOM 913 O O . GLY A 1 124 ? -2.253 2.332 -25.479 1.00 72.50 124 GLY A O 1
ATOM 914 N N . SER A 1 125 ? -2.221 0.073 -25.391 1.00 80.94 125 SER A N 1
ATOM 915 C CA . SER A 1 125 ? -1.004 -0.117 -26.193 1.00 80.94 125 SER A CA 1
ATOM 916 C C . SER A 1 125 ? -1.125 -1.268 -27.195 1.00 80.94 125 SER A C 1
ATOM 918 O O . SER A 1 125 ? -1.744 -2.297 -26.932 1.00 80.94 125 SER A O 1
ATOM 920 N N . GLU A 1 126 ? -0.486 -1.105 -28.348 1.00 88.88 126 GLU A N 1
ATOM 921 C CA . GLU A 1 126 ? -0.293 -2.157 -29.347 1.00 88.88 126 GLU A CA 1
ATOM 922 C C . GLU A 1 126 ? 0.897 -3.034 -28.934 1.00 88.88 126 GLU A C 1
ATOM 924 O O . GLU A 1 126 ? 1.944 -2.510 -28.559 1.00 88.88 126 GLU A O 1
ATOM 929 N N . VAL A 1 127 ? 0.762 -4.360 -28.994 1.00 91.75 127 VAL A N 1
ATOM 930 C CA . VAL A 1 127 ? 1.865 -5.292 -28.708 1.00 91.75 127 VAL A CA 1
ATOM 931 C C . VAL A 1 127 ? 2.643 -5.553 -29.999 1.00 91.75 127 VAL A C 1
ATOM 933 O O . VAL A 1 127 ? 2.069 -6.031 -30.972 1.00 91.75 127 VAL A O 1
ATOM 936 N N . LEU A 1 128 ? 3.942 -5.239 -30.004 1.00 92.81 128 LEU A N 1
ATOM 937 C CA . LEU A 1 128 ? 4.845 -5.422 -31.148 1.00 92.81 128 LEU A CA 1
ATOM 938 C C . LEU A 1 128 ? 5.592 -6.760 -31.086 1.00 92.81 128 LEU A C 1
ATOM 940 O O . LEU A 1 128 ? 5.688 -7.466 -32.085 1.00 92.81 128 LEU A O 1
ATOM 944 N N . ASP A 1 129 ? 6.103 -7.110 -29.905 1.00 94.38 129 ASP A N 1
ATOM 945 C CA . ASP A 1 129 ? 6.739 -8.398 -29.605 1.00 94.38 129 ASP A CA 1
ATOM 946 C C . ASP A 1 129 ? 6.296 -8.854 -28.216 1.00 94.38 129 ASP A C 1
ATOM 948 O O . ASP A 1 129 ? 6.087 -8.038 -27.315 1.00 94.38 129 ASP A O 1
ATOM 952 N N . ARG A 1 130 ? 6.164 -10.167 -28.021 1.00 95.25 130 ARG A N 1
ATOM 953 C CA . ARG A 1 130 ? 5.825 -10.751 -26.721 1.00 95.25 130 ARG A CA 1
ATOM 954 C C . ARG A 1 130 ? 6.448 -12.125 -26.584 1.00 95.25 130 ARG A C 1
ATOM 956 O O . ARG A 1 130 ? 6.240 -13.007 -27.412 1.00 95.25 130 ARG A O 1
ATOM 963 N N . ARG A 1 131 ? 7.134 -12.342 -25.468 1.00 96.44 131 ARG A N 1
ATOM 964 C CA . ARG A 1 131 ? 7.753 -13.619 -25.120 1.00 96.44 131 ARG A CA 1
ATOM 965 C C . ARG A 1 131 ? 7.433 -13.964 -23.679 1.00 96.44 131 ARG A C 1
ATOM 967 O O . ARG A 1 131 ? 7.703 -13.184 -22.770 1.00 96.44 131 ARG A O 1
ATOM 974 N N . THR A 1 132 ? 6.864 -15.144 -23.474 1.00 96.69 132 THR A N 1
ATOM 975 C CA . THR A 1 132 ? 6.708 -15.726 -22.140 1.00 96.69 132 THR A CA 1
ATOM 976 C C . THR A 1 132 ? 7.974 -16.496 -21.788 1.00 96.69 132 THR A C 1
ATOM 978 O O . THR A 1 132 ? 8.549 -17.178 -22.633 1.00 96.69 132 THR A O 1
ATOM 981 N N . THR A 1 133 ? 8.421 -16.359 -20.549 1.00 97.06 133 THR A N 1
ATOM 982 C CA . THR A 1 133 ? 9.617 -17.009 -20.017 1.00 97.06 133 THR A CA 1
ATOM 983 C C . THR A 1 133 ? 9.482 -17.150 -18.499 1.00 97.06 133 THR A C 1
ATOM 985 O O . THR A 1 133 ? 8.403 -16.943 -17.939 1.00 97.06 133 THR A O 1
ATOM 988 N N . THR A 1 134 ? 10.571 -17.493 -17.826 1.00 96.81 134 THR A N 1
ATOM 989 C CA . THR A 1 134 ? 10.681 -17.464 -16.372 1.00 96.81 134 THR A CA 1
ATOM 990 C C . THR A 1 134 ? 11.906 -16.673 -15.944 1.00 96.81 134 THR A C 1
ATOM 992 O O . THR A 1 134 ? 12.955 -16.786 -16.577 1.00 96.81 134 THR A O 1
ATOM 995 N N . ILE A 1 135 ? 11.796 -15.932 -14.845 1.00 96.75 135 ILE A N 1
ATOM 996 C CA . ILE A 1 135 ? 12.927 -15.299 -14.160 1.00 96.75 135 ILE A CA 1
ATOM 997 C C . ILE A 1 135 ? 12.936 -15.807 -12.726 1.00 96.75 135 ILE A C 1
ATOM 999 O O . ILE A 1 135 ? 11.912 -15.760 -12.054 1.00 96.75 135 ILE A O 1
ATOM 1003 N N . ASP A 1 136 ? 14.076 -16.338 -12.285 1.00 93.44 136 ASP A N 1
ATOM 1004 C CA . ASP A 1 136 ? 14.236 -16.922 -10.946 1.00 93.44 136 ASP A CA 1
ATOM 1005 C C . ASP A 1 136 ? 13.162 -17.982 -10.609 1.00 93.44 136 ASP A C 1
ATOM 1007 O O . ASP A 1 136 ? 12.601 -18.032 -9.519 1.00 93.44 136 ASP A O 1
ATOM 1011 N N . GLY A 1 137 ? 12.789 -18.797 -11.605 1.00 92.50 137 GLY A N 1
ATOM 1012 C CA . GLY A 1 137 ? 11.729 -19.808 -11.487 1.00 92.50 137 GLY A CA 1
ATOM 1013 C C . GLY A 1 137 ? 10.294 -19.260 -11.468 1.00 92.50 137 GLY A C 1
ATOM 1014 O O . GLY A 1 137 ? 9.350 -20.046 -11.405 1.00 92.50 137 GLY A O 1
ATOM 1015 N N . ARG A 1 138 ? 10.102 -17.939 -11.556 1.00 92.50 138 ARG A N 1
ATOM 1016 C CA . ARG A 1 138 ? 8.790 -17.276 -11.550 1.00 92.50 138 ARG A CA 1
ATOM 1017 C C . ARG A 1 138 ? 8.305 -16.967 -12.966 1.00 92.50 138 ARG A C 1
ATOM 1019 O O . ARG A 1 138 ? 9.134 -16.620 -13.811 1.00 92.50 138 ARG A O 1
ATOM 1026 N N . PRO A 1 139 ? 6.991 -17.055 -13.250 1.00 96.56 139 PRO A N 1
ATOM 1027 C CA . PRO A 1 139 ? 6.435 -16.642 -14.535 1.00 96.56 139 PRO A CA 1
ATOM 1028 C C . PRO A 1 139 ? 6.846 -15.218 -14.913 1.00 96.56 139 PRO A C 1
ATOM 1030 O O . PRO A 1 139 ? 6.782 -14.302 -14.093 1.00 96.56 139 PRO A O 1
ATOM 1033 N N . ALA A 1 140 ? 7.252 -15.030 -16.165 1.00 97.75 140 ALA A N 1
ATOM 1034 C CA . ALA A 1 140 ? 7.651 -13.736 -16.684 1.00 97.75 140 ALA A CA 1
ATOM 1035 C C . ALA A 1 140 ? 7.173 -13.522 -18.125 1.00 97.75 140 ALA A C 1
ATOM 1037 O O . ALA A 1 140 ? 7.067 -14.453 -18.926 1.00 97.75 140 ALA A O 1
ATOM 1038 N N . VAL A 1 141 ? 6.913 -12.267 -18.473 1.00 97.94 141 VAL A N 1
ATOM 1039 C CA . VAL A 1 141 ? 6.657 -11.819 -19.842 1.00 97.94 141 VAL A CA 1
ATOM 1040 C C . VAL A 1 141 ? 7.610 -10.681 -20.159 1.00 97.94 141 VAL A C 1
ATOM 1042 O O . VAL A 1 141 ? 7.686 -9.702 -19.423 1.00 97.94 141 VAL A O 1
ATOM 1045 N N . ARG A 1 142 ? 8.303 -10.799 -21.288 1.00 97.75 142 ARG A N 1
ATOM 1046 C CA . ARG A 1 142 ? 8.972 -9.685 -21.955 1.00 97.75 142 ARG A CA 1
ATOM 1047 C C . ARG A 1 142 ? 8.088 -9.242 -23.109 1.00 97.75 142 ARG A C 1
ATOM 1049 O O . ARG A 1 142 ? 7.700 -10.079 -23.923 1.00 97.75 142 ARG A O 1
ATOM 1056 N N . ALA A 1 143 ? 7.777 -7.959 -23.195 1.00 96.12 143 ALA A N 1
ATOM 1057 C CA . ALA A 1 143 ? 6.981 -7.416 -24.284 1.00 96.12 143 ALA A CA 1
ATOM 1058 C C . ALA A 1 143 ? 7.551 -6.089 -24.777 1.00 96.12 143 ALA A C 1
ATOM 1060 O O . ALA A 1 143 ? 7.996 -5.264 -23.981 1.00 96.12 143 ALA A O 1
ATOM 1061 N N . GLU A 1 144 ? 7.496 -5.883 -26.085 1.00 95.25 144 GLU A N 1
ATOM 1062 C CA . GLU A 1 144 ? 7.647 -4.571 -26.700 1.00 95.25 144 GLU A CA 1
ATOM 1063 C C . GLU A 1 144 ? 6.258 -4.084 -27.100 1.00 95.25 144 GLU A C 1
ATOM 1065 O O . GLU A 1 144 ? 5.480 -4.816 -27.715 1.00 95.25 144 GLU A O 1
ATOM 1070 N N . THR A 1 145 ? 5.926 -2.857 -26.722 1.00 92.88 145 THR A N 1
ATOM 1071 C CA . THR A 1 145 ? 4.621 -2.255 -26.987 1.00 92.88 145 THR A CA 1
ATOM 1072 C C . THR A 1 145 ? 4.777 -0.862 -27.574 1.00 92.88 145 THR A C 1
ATOM 1074 O O . THR A 1 145 ? 5.788 -0.198 -27.351 1.00 92.88 145 THR A O 1
ATOM 1077 N N . ARG A 1 146 ? 3.765 -0.409 -28.311 1.00 91.56 146 ARG A N 1
ATOM 1078 C CA . ARG A 1 146 ? 3.637 0.962 -28.797 1.00 91.56 146 ARG A CA 1
ATOM 1079 C C . ARG A 1 146 ? 2.429 1.616 -28.146 1.00 91.56 146 ARG A C 1
ATOM 1081 O O . ARG A 1 146 ? 1.315 1.104 -28.247 1.00 91.56 146 ARG A O 1
ATOM 1088 N N . THR A 1 147 ? 2.636 2.754 -27.494 1.00 87.00 147 THR A N 1
ATOM 1089 C CA . THR A 1 147 ? 1.556 3.491 -26.827 1.00 87.00 147 THR A CA 1
ATOM 1090 C C . THR A 1 147 ? 0.526 3.971 -27.855 1.00 87.00 147 THR A C 1
ATOM 1092 O O . THR A 1 147 ? 0.875 4.703 -28.780 1.00 87.00 147 THR A O 1
ATOM 1095 N N . ALA A 1 148 ? -0.741 3.569 -27.712 1.00 78.38 148 ALA A N 1
ATOM 1096 C CA . ALA A 1 148 ? -1.792 3.864 -28.694 1.00 78.38 148 ALA A CA 1
ATOM 1097 C C . ALA A 1 148 ? -2.705 5.037 -28.286 1.00 78.38 148 ALA A C 1
ATOM 1099 O O . ALA A 1 148 ? -3.274 5.703 -29.149 1.00 78.38 148 ALA A O 1
ATOM 1100 N N . ARG A 1 149 ? -2.865 5.302 -26.981 1.00 69.06 149 ARG A N 1
ATOM 1101 C CA . ARG A 1 149 ? -3.698 6.397 -26.442 1.00 69.06 149 ARG A CA 1
ATOM 1102 C C . ARG A 1 149 ? -2.863 7.461 -25.732 1.00 69.06 149 ARG A C 1
ATOM 1104 O O . ARG A 1 149 ? -1.729 7.216 -25.345 1.00 69.06 149 ARG A O 1
ATOM 1111 N N . GLN A 1 150 ? -3.454 8.639 -25.534 1.00 55.09 150 GLN A N 1
ATOM 1112 C CA . GLN A 1 150 ? -2.872 9.696 -24.709 1.00 55.09 150 GLN A CA 1
ATOM 1113 C C . GLN A 1 150 ? -2.806 9.242 -23.240 1.00 55.09 150 GLN A C 1
ATOM 1115 O O . GLN A 1 150 ? -3.789 8.736 -22.698 1.00 55.09 150 GLN A O 1
ATOM 1120 N N . GLY A 1 151 ? -1.641 9.402 -22.618 1.00 60.97 151 GLY A N 1
ATOM 1121 C CA . GLY A 1 151 ? -1.348 9.010 -21.240 1.00 60.97 151 GLY A CA 1
ATOM 1122 C C . GLY A 1 151 ? -0.040 9.649 -20.770 1.00 60.97 151 GLY A C 1
ATOM 1123 O O . GLY A 1 151 ? 0.417 10.617 -21.374 1.00 60.97 151 GLY A O 1
ATOM 1124 N N . LEU A 1 152 ? 0.569 9.105 -19.712 1.00 60.59 152 LEU A N 1
ATOM 1125 C CA . LEU A 1 152 ? 1.851 9.601 -19.176 1.00 60.59 152 LEU A CA 1
ATOM 1126 C C . LEU A 1 152 ? 3.010 9.449 -20.173 1.00 60.59 152 LEU A C 1
ATOM 1128 O O . LEU A 1 152 ? 3.954 10.232 -20.169 1.00 60.59 152 LEU A O 1
ATOM 1132 N N . VAL A 1 153 ? 2.922 8.443 -21.045 1.00 72.25 153 VAL A N 1
ATOM 1133 C CA . VAL A 1 153 ? 3.859 8.227 -22.148 1.00 72.25 153 VAL A CA 1
ATOM 1134 C C . VAL A 1 153 ? 3.222 8.758 -23.438 1.00 72.25 153 VAL A C 1
ATOM 1136 O O . VAL A 1 153 ? 2.046 8.464 -23.681 1.00 72.25 153 VAL A O 1
ATOM 1139 N N . PRO A 1 154 ? 3.951 9.519 -24.276 1.00 79.44 154 PRO A N 1
ATOM 1140 C CA . PRO A 1 154 ? 3.416 10.015 -25.537 1.00 79.44 154 PRO A CA 1
ATOM 1141 C C . PRO A 1 154 ? 2.896 8.889 -26.454 1.00 79.44 154 PRO A C 1
ATOM 1143 O O . PRO A 1 154 ? 3.468 7.794 -26.489 1.00 79.44 154 PRO A O 1
ATOM 1146 N N . PRO A 1 155 ? 1.827 9.132 -27.235 1.00 85.31 155 PRO A N 1
ATOM 1147 C CA . PRO A 1 155 ? 1.404 8.207 -28.279 1.00 85.31 155 PRO A CA 1
ATOM 1148 C C . PRO A 1 155 ? 2.534 7.933 -29.279 1.00 85.31 155 PRO A C 1
ATOM 1150 O O . PRO A 1 155 ? 3.276 8.837 -29.657 1.00 85.31 155 PRO A O 1
ATOM 1153 N N . GLY A 1 156 ? 2.648 6.685 -29.728 1.00 88.12 156 GLY A N 1
ATOM 1154 C CA . GLY A 1 156 ? 3.680 6.242 -30.665 1.00 88.12 156 GLY A CA 1
ATOM 1155 C C . GLY A 1 156 ? 5.017 5.859 -30.026 1.00 88.12 156 GLY A C 1
ATOM 1156 O O . GLY A 1 156 ? 5.826 5.233 -30.709 1.00 88.12 156 GLY A O 1
ATOM 1157 N N . THR A 1 157 ? 5.240 6.155 -28.741 1.00 90.00 157 THR A N 1
ATOM 1158 C CA . THR A 1 157 ? 6.448 5.735 -28.013 1.00 90.00 157 THR A CA 1
ATOM 1159 C C . THR A 1 157 ? 6.534 4.214 -27.934 1.00 90.00 157 THR A C 1
ATOM 1161 O 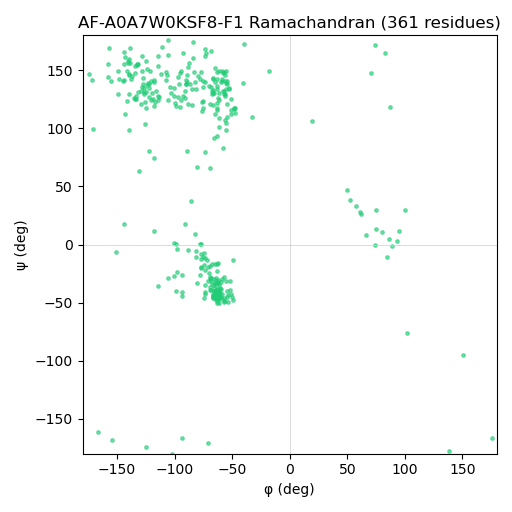O . THR A 1 157 ? 5.553 3.545 -27.587 1.00 90.00 157 THR A O 1
ATOM 1164 N N . ARG A 1 158 ? 7.718 3.670 -28.229 1.00 92.94 158 ARG A N 1
ATOM 1165 C CA . ARG A 1 158 ? 8.034 2.255 -28.018 1.00 92.94 158 ARG A CA 1
ATOM 1166 C C . ARG A 1 158 ? 8.488 2.039 -26.587 1.00 92.94 158 ARG A C 1
ATOM 1168 O O . ARG A 1 158 ? 9.326 2.775 -26.069 1.00 92.94 158 ARG A O 1
ATOM 1175 N N . VAL A 1 159 ? 7.941 1.010 -25.955 1.00 92.88 159 VAL A N 1
ATOM 1176 C CA . VAL A 1 159 ? 8.245 0.626 -24.579 1.00 92.88 159 VAL A CA 1
ATOM 1177 C C . VAL A 1 159 ? 8.574 -0.857 -24.551 1.00 92.88 159 VAL A C 1
ATOM 1179 O O . VAL A 1 159 ? 7.725 -1.683 -24.886 1.00 92.88 159 VAL A O 1
ATOM 1182 N N . THR A 1 160 ? 9.782 -1.193 -24.100 1.00 95.94 160 THR A N 1
ATOM 1183 C CA . THR A 1 160 ? 10.130 -2.574 -23.744 1.00 95.94 160 THR A CA 1
ATOM 1184 C C . THR A 1 160 ? 9.917 -2.751 -22.255 1.00 95.94 160 THR A C 1
ATOM 1186 O O . THR A 1 160 ? 10.476 -1.998 -21.456 1.00 95.94 160 THR A O 1
ATOM 1189 N N . GLY A 1 161 ? 9.109 -3.741 -21.890 1.00 96.00 161 GLY A N 1
ATOM 1190 C CA . GLY A 1 161 ? 8.759 -4.064 -20.519 1.00 96.00 161 GLY A CA 1
ATOM 1191 C C . GLY A 1 161 ? 9.013 -5.527 -20.185 1.00 96.00 161 GLY A C 1
ATOM 1192 O O . GLY A 1 161 ? 8.677 -6.426 -20.957 1.00 96.00 161 GLY A O 1
ATOM 1193 N N . TRP A 1 162 ? 9.558 -5.757 -19.000 1.00 98.31 162 TRP A N 1
ATOM 1194 C CA . TRP A 1 162 ? 9.539 -7.040 -18.322 1.00 98.31 162 TRP A CA 1
ATOM 1195 C C . TRP A 1 162 ? 8.511 -7.017 -17.201 1.00 98.31 162 TRP A C 1
ATOM 1197 O O . TRP A 1 162 ? 8.452 -6.069 -16.421 1.00 98.31 162 TRP A O 1
ATOM 1207 N N . PHE A 1 163 ? 7.739 -8.089 -17.113 1.00 96.94 163 PHE A N 1
ATOM 1208 C CA . PHE A 1 163 ? 6.717 -8.328 -16.108 1.00 96.94 163 PHE A CA 1
ATOM 1209 C C . PHE A 1 163 ? 7.053 -9.664 -15.467 1.00 96.94 163 PHE A C 1
ATOM 1211 O O . PHE A 1 163 ? 7.088 -10.669 -16.170 1.00 96.94 163 PHE A O 1
ATOM 1218 N N . VAL A 1 164 ? 7.344 -9.687 -14.172 1.00 97.25 164 VAL A N 1
ATOM 1219 C CA . VAL A 1 164 ? 7.728 -10.905 -13.450 1.00 97.25 164 VAL A CA 1
ATOM 1220 C C . VAL A 1 164 ? 6.795 -11.083 -12.264 1.00 97.25 164 VAL A C 1
ATOM 1222 O O . VAL A 1 164 ? 6.564 -10.140 -11.505 1.00 97.25 164 VAL A O 1
ATOM 1225 N N . ASP A 1 165 ? 6.246 -12.283 -12.112 1.00 91.19 165 ASP A N 1
ATOM 1226 C CA . ASP A 1 165 ? 5.427 -12.632 -10.959 1.00 91.19 165 ASP A CA 1
ATOM 1227 C C . ASP A 1 165 ? 6.255 -12.559 -9.668 1.00 91.19 165 ASP A C 1
ATOM 1229 O O . ASP A 1 165 ? 7.197 -13.325 -9.465 1.00 91.19 165 ASP A O 1
ATOM 1233 N N . ALA A 1 166 ? 5.877 -11.638 -8.783 1.00 85.19 166 ALA A N 1
ATOM 1234 C CA . ALA A 1 166 ? 6.497 -11.455 -7.478 1.00 85.19 166 ALA A CA 1
ATOM 1235 C C . ALA A 1 166 ? 5.680 -12.096 -6.338 1.00 85.19 166 ALA A C 1
ATOM 1237 O O . ALA A 1 166 ? 6.101 -12.033 -5.189 1.00 85.19 166 ALA A O 1
ATOM 1238 N N . GLY A 1 167 ? 4.547 -12.750 -6.630 1.00 78.31 167 GLY A N 1
ATOM 1239 C CA . GLY A 1 167 ? 3.698 -13.470 -5.672 1.00 78.31 167 GLY A CA 1
ATOM 1240 C C . GLY A 1 167 ? 2.461 -12.668 -5.296 1.00 78.31 167 GLY A C 1
ATOM 1241 O O . GLY A 1 167 ? 1.369 -12.912 -5.797 1.00 78.31 167 GLY A O 1
ATOM 1242 N N . ASP A 1 168 ? 2.638 -11.668 -4.443 1.00 68.12 168 ASP A N 1
ATOM 1243 C CA . ASP A 1 168 ? 1.615 -10.690 -4.043 1.00 68.12 168 ASP A CA 1
ATOM 1244 C C . ASP A 1 168 ? 1.605 -9.438 -4.943 1.00 68.12 168 ASP A C 1
ATOM 1246 O O . ASP A 1 168 ? 1.070 -8.400 -4.570 1.00 68.12 168 ASP A O 1
ATOM 1250 N N . GLY A 1 169 ? 2.206 -9.522 -6.132 1.00 79.19 169 GLY A N 1
ATOM 1251 C CA . GLY A 1 169 ? 2.232 -8.441 -7.112 1.00 79.19 169 GLY A CA 1
ATOM 1252 C C . GLY A 1 169 ? 3.073 -8.791 -8.337 1.00 79.19 169 GLY A C 1
ATOM 1253 O O . GLY A 1 169 ? 3.471 -9.939 -8.532 1.00 79.19 169 GLY A O 1
ATOM 1254 N N . THR A 1 170 ? 3.387 -7.780 -9.140 1.00 86.69 170 THR A N 1
ATOM 1255 C CA . THR A 1 170 ? 4.178 -7.910 -10.370 1.00 86.69 170 THR A CA 1
ATOM 1256 C C . THR A 1 170 ? 5.361 -6.960 -10.331 1.00 86.69 170 THR A C 1
ATOM 1258 O O . THR A 1 170 ? 5.178 -5.749 -10.215 1.00 86.69 170 THR A O 1
ATOM 1261 N N . LEU A 1 171 ? 6.582 -7.472 -10.466 1.00 94.25 171 LEU A N 1
ATOM 1262 C CA . LEU A 1 171 ? 7.731 -6.614 -10.737 1.00 94.25 171 LEU A CA 1
ATOM 1263 C C . LEU A 1 171 ? 7.686 -6.202 -12.211 1.00 94.25 171 LEU A C 1
ATOM 1265 O O . LEU A 1 171 ? 7.639 -7.051 -13.098 1.00 94.25 171 LEU A O 1
ATOM 1269 N N . VAL A 1 172 ? 7.667 -4.894 -12.457 1.00 95.12 172 VAL A N 1
ATOM 1270 C CA . VAL A 1 172 ? 7.605 -4.290 -13.787 1.00 95.12 172 VAL A CA 1
ATOM 1271 C C . VAL A 1 172 ? 8.868 -3.473 -14.006 1.00 95.12 172 VAL A C 1
ATOM 1273 O O . VAL A 1 172 ? 9.116 -2.518 -13.271 1.00 95.12 172 VAL A O 1
ATOM 1276 N N . ALA A 1 173 ? 9.646 -3.832 -15.021 1.00 96.69 173 ALA A N 1
ATOM 1277 C CA . ALA A 1 173 ? 10.844 -3.107 -15.415 1.00 96.69 173 ALA A CA 1
ATOM 1278 C C . ALA A 1 173 ? 10.716 -2.630 -16.862 1.00 96.69 173 ALA A C 1
ATOM 1280 O O . ALA A 1 173 ? 10.450 -3.437 -17.748 1.00 96.69 173 ALA A O 1
ATOM 1281 N N . THR A 1 174 ? 10.869 -1.333 -17.117 1.00 94.56 174 THR A N 1
ATOM 1282 C CA . THR A 1 174 ? 10.590 -0.730 -18.427 1.00 94.56 174 THR A CA 1
ATOM 1283 C C . THR A 1 174 ? 11.674 0.229 -18.880 1.00 94.56 174 THR A C 1
ATOM 1285 O O . THR A 1 174 ? 12.227 0.977 -18.074 1.00 94.56 174 THR A O 1
ATOM 1288 N N . THR A 1 175 ? 11.880 0.279 -20.193 1.00 94.44 175 THR A N 1
ATOM 1289 C CA . THR A 1 175 ? 12.594 1.346 -20.900 1.00 94.44 175 THR A CA 1
ATOM 1290 C C . THR A 1 175 ? 11.779 1.791 -22.113 1.00 94.44 175 THR A C 1
ATOM 1292 O O . THR A 1 175 ? 10.962 1.020 -22.625 1.00 94.44 175 THR A O 1
ATOM 1295 N N . SER A 1 176 ? 11.974 3.025 -22.575 1.00 92.19 176 SER A N 1
ATOM 1296 C CA . SER A 1 176 ? 11.233 3.580 -23.710 1.00 92.19 176 SER A CA 1
ATOM 1297 C C . SER A 1 176 ? 12.114 4.428 -24.617 1.00 92.19 176 SER A C 1
ATOM 1299 O O . SER A 1 176 ? 13.136 4.945 -24.168 1.00 92.19 176 SER A O 1
ATOM 1301 N N . ASP A 1 177 ? 11.704 4.610 -25.871 1.00 89.38 177 ASP A N 1
ATOM 1302 C CA . ASP A 1 177 ? 12.393 5.505 -26.812 1.00 89.38 177 ASP A CA 1
ATOM 1303 C C . ASP A 1 177 ? 12.092 6.998 -26.585 1.00 89.38 177 ASP A C 1
ATOM 1305 O O . ASP A 1 177 ? 12.656 7.851 -27.264 1.00 89.38 177 ASP A O 1
ATOM 1309 N N . ALA A 1 178 ? 11.271 7.316 -25.579 1.00 83.81 178 ALA A N 1
ATOM 1310 C CA . ALA A 1 178 ? 11.104 8.663 -25.041 1.00 83.81 178 ALA A CA 1
ATOM 1311 C C . ALA A 1 178 ? 12.099 8.992 -23.908 1.00 83.81 178 ALA A C 1
ATOM 1313 O O . ALA A 1 178 ? 12.105 10.120 -23.411 1.00 83.81 178 ALA A O 1
ATOM 1314 N N . ALA A 1 179 ? 12.918 8.030 -23.462 1.00 73.00 179 ALA A N 1
ATOM 1315 C CA . ALA A 1 179 ? 13.955 8.293 -22.468 1.00 73.00 179 ALA A CA 1
ATOM 1316 C C . ALA A 1 179 ? 14.984 9.294 -23.018 1.00 73.00 179 ALA A C 1
ATOM 1318 O O . ALA A 1 179 ? 15.418 9.187 -24.162 1.00 73.00 179 ALA A O 1
ATOM 1319 N N . ALA A 1 180 ? 15.382 10.263 -22.191 1.00 69.69 180 ALA A N 1
ATOM 1320 C CA . ALA A 1 180 ? 16.251 11.356 -22.623 1.00 69.69 180 ALA A CA 1
ATOM 1321 C C . ALA A 1 180 ? 17.710 10.919 -22.836 1.00 69.69 180 ALA A C 1
ATOM 1323 O O . ALA A 1 180 ? 18.440 11.590 -23.564 1.00 69.69 180 ALA A O 1
ATOM 1324 N N . ALA A 1 181 ? 18.133 9.807 -22.221 1.00 70.12 181 ALA A N 1
ATOM 1325 C CA . ALA A 1 181 ? 19.517 9.353 -22.256 1.00 70.12 181 ALA A CA 1
ATOM 1326 C C . ALA A 1 181 ? 19.712 7.988 -22.916 1.00 70.12 181 ALA A C 1
ATOM 1328 O O . ALA A 1 181 ? 18.990 7.017 -22.660 1.00 70.12 181 ALA A O 1
ATOM 1329 N N . GLY A 1 182 ? 20.792 7.917 -23.694 1.00 78.44 182 GLY A N 1
ATOM 1330 C CA . GLY A 1 182 ? 21.208 6.721 -24.413 1.00 78.44 182 GLY A CA 1
ATOM 1331 C C . GLY A 1 182 ? 20.333 6.414 -25.628 1.00 78.44 182 GLY A C 1
ATOM 1332 O O . GLY A 1 182 ? 19.303 7.039 -25.873 1.00 78.44 182 GLY A O 1
ATOM 1333 N N . ARG A 1 183 ? 20.759 5.430 -26.422 1.00 88.88 183 ARG A N 1
ATOM 1334 C CA . ARG A 1 183 ? 19.916 4.879 -27.489 1.00 88.88 183 ARG A CA 1
ATOM 1335 C C . ARG A 1 183 ? 18.964 3.859 -26.884 1.00 88.88 183 ARG A C 1
ATOM 1337 O O . ARG A 1 183 ? 19.380 3.047 -26.058 1.00 88.88 183 ARG A O 1
ATOM 1344 N N . TYR A 1 184 ? 17.718 3.857 -27.343 1.00 91.69 184 TYR A N 1
ATOM 1345 C CA . TYR A 1 184 ? 16.691 2.920 -26.891 1.00 91.69 184 TYR A CA 1
ATOM 1346 C C . TYR A 1 184 ? 17.175 1.464 -26.924 1.00 91.69 184 TYR A C 1
ATOM 1348 O O . TYR A 1 184 ? 17.039 0.737 -25.945 1.00 91.69 184 TYR A O 1
ATOM 1356 N N . GLU A 1 185 ? 17.836 1.055 -28.005 1.00 94.56 185 GLU A N 1
ATOM 1357 C CA . GLU A 1 185 ? 18.352 -0.301 -28.180 1.00 94.56 185 GLU A CA 1
ATOM 1358 C C . GLU A 1 185 ? 19.472 -0.641 -27.187 1.00 94.56 185 GLU A C 1
ATOM 1360 O O . GLU A 1 185 ? 19.641 -1.804 -26.819 1.00 94.56 185 GLU A O 1
ATOM 1365 N N . ASP A 1 186 ? 20.249 0.350 -26.747 1.00 93.69 186 ASP A N 1
ATOM 1366 C CA . ASP A 1 186 ? 21.290 0.164 -25.734 1.00 93.69 186 ASP A CA 1
ATOM 1367 C C . ASP A 1 186 ? 20.648 -0.010 -24.350 1.00 93.69 186 ASP A C 1
ATOM 1369 O O . ASP A 1 186 ? 21.004 -0.936 -23.619 1.00 93.69 186 ASP A O 1
ATOM 1373 N N . ASN A 1 187 ? 19.628 0.796 -24.040 1.00 95.00 187 ASN A N 1
ATOM 1374 C CA . ASN A 1 187 ? 18.852 0.678 -22.804 1.00 95.00 187 ASN A CA 1
ATOM 1375 C C . ASN A 1 187 ? 18.101 -0.659 -22.728 1.00 95.00 187 ASN A C 1
ATOM 1377 O O . ASN A 1 187 ? 18.063 -1.279 -21.669 1.00 95.00 187 ASN A O 1
ATOM 1381 N N . VAL A 1 188 ? 17.561 -1.154 -23.848 1.00 96.62 188 VAL A N 1
ATOM 1382 C CA . VAL A 1 188 ? 16.932 -2.484 -23.924 1.00 96.62 188 VAL A CA 1
ATOM 1383 C C . VAL A 1 188 ? 17.936 -3.591 -23.601 1.00 96.62 188 VAL A C 1
ATOM 1385 O O . VAL A 1 188 ? 17.608 -4.489 -22.829 1.00 96.62 188 VAL A O 1
ATOM 1388 N N . ARG A 1 189 ? 19.170 -3.522 -24.124 1.00 96.31 189 ARG A N 1
ATOM 1389 C CA . ARG A 1 189 ? 20.208 -4.522 -23.806 1.00 96.31 189 ARG A CA 1
ATOM 1390 C C . ARG A 1 189 ? 20.574 -4.515 -22.326 1.00 96.31 189 ARG A C 1
ATOM 1392 O O . ARG A 1 189 ? 20.746 -5.583 -21.742 1.00 96.31 189 ARG A O 1
ATOM 1399 N N . VAL A 1 190 ? 20.667 -3.333 -21.719 1.00 96.88 190 VAL A N 1
ATOM 1400 C CA . VAL A 1 190 ? 20.931 -3.207 -20.280 1.00 96.88 190 VAL A CA 1
ATOM 1401 C C . VAL A 1 190 ? 19.754 -3.735 -19.461 1.00 96.88 190 VAL A C 1
ATOM 1403 O O . VAL A 1 190 ? 19.974 -4.528 -18.551 1.00 96.88 190 VAL A O 1
ATOM 1406 N N . LEU A 1 191 ? 18.516 -3.386 -19.819 1.00 97.75 191 LEU A N 1
ATOM 1407 C CA . LEU A 1 191 ? 17.309 -3.896 -19.166 1.00 97.75 191 LEU A CA 1
ATOM 1408 C C . LEU A 1 191 ? 17.241 -5.427 -19.221 1.00 97.75 191 LEU A C 1
ATOM 1410 O O . LEU A 1 191 ? 17.013 -6.068 -18.200 1.00 97.75 191 LEU A O 1
ATOM 1414 N N . ASP A 1 192 ? 17.473 -6.023 -20.391 1.00 98.00 192 ASP A N 1
ATOM 1415 C CA . ASP A 1 192 ? 17.458 -7.477 -20.555 1.00 98.00 192 ASP A CA 1
ATOM 1416 C C . ASP A 1 192 ? 18.523 -8.156 -19.674 1.00 98.00 192 ASP A C 1
ATOM 1418 O O . ASP A 1 192 ? 18.231 -9.165 -19.032 1.00 98.00 192 ASP A O 1
ATOM 1422 N N . ALA A 1 193 ? 19.730 -7.586 -19.585 1.00 97.31 193 ALA A N 1
ATOM 1423 C CA . ALA A 1 193 ? 20.794 -8.093 -18.716 1.00 97.31 193 ALA A CA 1
ATOM 1424 C C . ALA A 1 193 ? 20.449 -7.951 -17.221 1.00 97.31 193 ALA A C 1
ATOM 1426 O O . ALA A 1 193 ? 20.607 -8.905 -16.456 1.00 97.31 193 ALA A O 1
ATOM 1427 N N . MET A 1 194 ? 19.906 -6.799 -16.810 1.00 98.00 194 MET A N 1
ATOM 1428 C CA . MET A 1 194 ? 19.441 -6.578 -15.437 1.00 98.00 194 MET A CA 1
ATOM 1429 C C . MET A 1 194 ? 18.393 -7.621 -15.045 1.00 98.00 194 MET A C 1
ATOM 1431 O O . MET A 1 194 ? 18.493 -8.240 -13.987 1.00 98.00 194 MET A O 1
ATOM 1435 N N . MET A 1 195 ? 17.421 -7.883 -15.919 1.00 98.19 195 MET A N 1
ATOM 1436 C CA . MET A 1 195 ? 16.346 -8.833 -15.637 1.00 98.19 195 MET A CA 1
ATOM 1437 C C . MET A 1 195 ? 16.825 -10.287 -15.575 1.00 98.19 195 MET A C 1
ATOM 1439 O O . MET A 1 195 ? 16.280 -11.061 -14.796 1.00 98.19 195 MET A O 1
ATOM 1443 N N . GLN A 1 196 ? 17.884 -10.660 -16.299 1.00 96.31 196 GLN A N 1
ATOM 1444 C CA . GLN A 1 196 ? 18.517 -11.983 -16.166 1.00 96.31 196 GLN A CA 1
ATOM 1445 C C . GLN A 1 196 ? 19.231 -12.171 -14.815 1.00 96.31 196 GLN A C 1
ATOM 1447 O O . GLN A 1 196 ? 19.287 -13.280 -14.272 1.00 96.31 196 GLN A O 1
ATOM 1452 N N . SER A 1 197 ? 19.765 -11.088 -14.251 1.00 97.12 197 SER A N 1
ATOM 1453 C CA . SER A 1 197 ? 20.405 -11.096 -12.930 1.00 97.12 197 SER A CA 1
ATOM 1454 C C . SER A 1 197 ? 19.412 -11.019 -11.764 1.00 97.12 197 SER A C 1
ATOM 1456 O O . SER A 1 197 ? 19.807 -11.230 -10.617 1.00 97.12 197 SER A O 1
ATOM 1458 N N . LEU A 1 198 ? 18.133 -10.731 -12.041 1.00 97.44 198 LEU A N 1
ATOM 1459 C CA . LEU A 1 198 ? 17.111 -10.560 -11.016 1.00 97.44 198 LEU A CA 1
ATOM 1460 C C . LEU A 1 198 ? 17.025 -11.811 -10.137 1.00 97.44 198 LEU A C 1
ATOM 1462 O O . LEU A 1 198 ? 16.917 -12.942 -10.619 1.00 97.44 198 LEU A O 1
ATOM 1466 N N . ARG A 1 199 ? 17.071 -11.579 -8.831 1.00 95.50 199 ARG A N 1
ATOM 1467 C CA . ARG A 1 199 ? 16.750 -12.551 -7.795 1.00 95.50 199 ARG A CA 1
ATOM 1468 C C . ARG A 1 199 ? 15.579 -12.017 -6.998 1.00 95.50 199 ARG A C 1
ATOM 1470 O O . ARG A 1 199 ? 15.622 -10.887 -6.503 1.00 95.50 199 ARG A O 1
ATOM 1477 N N . LEU A 1 200 ? 14.542 -12.831 -6.912 1.00 89.31 200 LEU A N 1
ATOM 1478 C CA . LEU A 1 200 ? 13.362 -12.584 -6.117 1.00 89.31 200 LEU A CA 1
ATOM 1479 C C . LEU A 1 200 ? 13.512 -13.384 -4.832 1.00 89.31 200 LEU A C 1
ATOM 1481 O O . LEU A 1 200 ? 13.646 -14.602 -4.830 1.00 89.31 200 LEU A O 1
ATOM 1485 N N . SER A 1 201 ? 13.481 -12.677 -3.719 1.00 83.69 201 SER A N 1
ATOM 1486 C CA . SER A 1 201 ? 13.257 -13.317 -2.437 1.00 83.69 201 SER A CA 1
ATOM 1487 C C . SER A 1 201 ? 11.758 -13.352 -2.220 1.00 83.69 201 SER A C 1
ATOM 1489 O O . SER A 1 201 ? 11.082 -12.356 -2.493 1.00 83.69 201 SER A O 1
ATOM 1491 N N . ASP A 1 202 ? 11.243 -14.454 -1.674 1.00 65.56 202 ASP A N 1
ATOM 1492 C CA . ASP A 1 202 ? 9.902 -14.440 -1.106 1.00 65.56 202 ASP A CA 1
ATOM 1493 C C . ASP A 1 202 ? 9.831 -13.252 -0.154 1.00 65.56 202 ASP A C 1
ATOM 1495 O O . ASP A 1 202 ? 10.532 -13.192 0.868 1.00 65.56 202 ASP A O 1
ATOM 1499 N N . ARG A 1 203 ? 9.030 -12.252 -0.531 1.00 61.00 203 ARG A N 1
ATOM 1500 C CA . ARG A 1 203 ? 8.721 -11.172 0.384 1.00 61.00 203 ARG A CA 1
ATOM 1501 C C . ARG A 1 203 ? 8.132 -11.847 1.605 1.00 61.00 203 ARG A C 1
ATOM 1503 O O . ARG A 1 203 ? 7.153 -12.582 1.505 1.00 61.00 203 ARG A O 1
ATOM 1510 N N . LYS A 1 204 ? 8.662 -11.537 2.783 1.00 49.56 204 LYS A N 1
ATOM 1511 C CA . LYS A 1 204 ? 7.837 -11.636 3.983 1.00 49.56 204 LYS A CA 1
ATOM 1512 C C . LYS A 1 204 ? 6.791 -10.524 3.916 1.00 49.56 204 LYS A C 1
ATOM 1514 O O . LYS A 1 204 ? 6.823 -9.623 4.741 1.00 49.56 204 LYS A O 1
ATOM 1519 N N . SER A 1 205 ? 5.867 -10.560 2.955 1.00 50.44 205 SER A N 1
ATOM 1520 C CA . SER A 1 205 ? 4.625 -9.806 3.086 1.00 50.44 205 SER A CA 1
ATOM 1521 C C . SER A 1 205 ? 3.679 -10.606 3.968 1.00 50.44 205 SER A C 1
ATOM 1523 O O . SER A 1 205 ? 2.608 -11.069 3.600 1.00 50.44 205 SER A O 1
ATOM 1525 N N . THR A 1 206 ? 4.080 -10.714 5.225 1.00 65.31 206 THR A N 1
ATOM 1526 C CA . THR A 1 206 ? 3.095 -10.399 6.233 1.00 65.31 206 THR A CA 1
ATOM 1527 C C . THR A 1 206 ? 2.893 -8.892 6.118 1.00 65.31 206 THR A C 1
ATOM 1529 O O . THR A 1 206 ? 3.877 -8.157 6.195 1.00 65.31 206 THR A O 1
ATOM 1532 N N . CYS A 1 207 ? 1.671 -8.440 5.849 1.00 78.38 207 CYS A N 1
ATOM 1533 C CA . CYS A 1 207 ? 1.246 -7.044 5.966 1.00 78.38 207 CYS A CA 1
ATOM 1534 C C . CYS A 1 207 ? 1.836 -6.348 7.209 1.00 78.38 207 CYS A C 1
ATOM 1536 O O . CYS A 1 207 ? 2.417 -6.993 8.085 1.00 78.38 207 CYS A O 1
ATOM 1538 N N . SER A 1 208 ? 1.644 -5.038 7.342 1.00 83.00 208 SER A N 1
ATOM 1539 C CA . SER A 1 208 ? 2.247 -4.223 8.404 1.00 83.00 208 SER A CA 1
ATOM 1540 C C . SER A 1 208 ? 2.108 -4.748 9.850 1.00 83.00 208 SER A C 1
ATOM 1542 O O . SER A 1 208 ? 2.852 -4.294 10.721 1.00 83.00 208 SER A O 1
ATOM 1544 N N . THR A 1 209 ? 1.249 -5.729 10.134 1.00 77.19 209 THR A N 1
ATOM 1545 C CA . THR A 1 209 ? 1.064 -6.371 11.446 1.00 77.19 209 THR A CA 1
ATOM 1546 C C . THR A 1 209 ? 1.875 -7.658 11.691 1.00 77.19 209 THR A C 1
ATOM 1548 O O . THR A 1 209 ? 2.155 -7.975 12.852 1.00 77.19 209 THR A O 1
ATOM 1551 N N . GLY A 1 210 ? 2.262 -8.437 10.674 1.00 59.03 210 GLY A N 1
ATOM 1552 C CA . GLY A 1 210 ? 2.480 -9.883 10.874 1.00 59.03 210 GLY A CA 1
ATOM 1553 C C . GLY A 1 210 ? 3.854 -10.340 11.382 1.00 59.03 210 GLY A C 1
ATOM 1554 O O . GLY A 1 210 ? 4.317 -11.428 11.045 1.00 59.03 210 GLY A O 1
ATOM 1555 N N . ARG A 1 211 ? 4.466 -9.571 12.291 1.00 46.81 211 ARG A N 1
ATOM 1556 C CA . ARG A 1 211 ? 5.469 -10.109 13.238 1.00 46.81 211 ARG A CA 1
ATOM 1557 C C . ARG A 1 211 ? 5.583 -9.392 14.590 1.00 46.81 211 ARG A C 1
ATOM 1559 O O . ARG A 1 211 ? 6.274 -9.925 15.451 1.00 46.81 211 ARG A O 1
ATOM 1566 N N . SER A 1 212 ? 4.886 -8.271 14.807 1.00 53.88 212 SER A N 1
ATOM 1567 C CA . SER A 1 212 ? 4.985 -7.484 16.056 1.00 53.88 212 SER A CA 1
ATOM 1568 C C . SER A 1 212 ? 3.673 -6.841 16.520 1.00 53.88 212 SER A C 1
ATOM 1570 O O . SER A 1 212 ? 3.707 -5.924 17.334 1.00 53.88 212 SER A O 1
ATOM 1572 N N . ALA A 1 213 ? 2.511 -7.286 16.036 1.00 54.78 213 ALA A N 1
ATOM 1573 C CA . ALA A 1 213 ? 1.255 -6.720 16.521 1.00 54.78 213 ALA A CA 1
ATOM 1574 C C . ALA A 1 213 ? 1.068 -6.981 18.033 1.00 54.78 213 ALA A C 1
ATOM 1576 O O . ALA A 1 213 ? 1.140 -8.154 18.441 1.00 54.78 213 ALA A O 1
ATOM 1577 N N . PRO A 1 214 ? 0.820 -5.931 18.844 1.00 58.09 214 PRO A N 1
ATOM 1578 C CA . PRO A 1 214 ? 0.605 -6.076 20.277 1.00 58.09 214 PRO A CA 1
ATOM 1579 C C . PRO A 1 214 ? -0.562 -7.027 20.551 1.00 58.09 214 PRO A C 1
ATOM 1581 O O . PRO A 1 214 ? -1.497 -7.166 19.756 1.00 58.09 214 PRO A O 1
ATOM 1584 N N . VAL A 1 215 ? -0.476 -7.752 21.668 1.00 64.81 215 VAL A N 1
ATOM 1585 C CA . VAL A 1 215 ? -1.607 -8.551 22.144 1.00 64.81 215 VAL A CA 1
ATOM 1586 C C . VAL A 1 215 ? -2.698 -7.564 22.548 1.00 64.81 215 VAL A C 1
ATOM 1588 O O . VAL A 1 215 ? -2.432 -6.755 23.433 1.00 64.81 215 VAL A O 1
ATOM 1591 N N . PRO A 1 216 ? -3.895 -7.620 21.938 1.00 74.38 216 PRO A N 1
ATOM 1592 C CA . PRO A 1 216 ? -4.919 -6.634 22.215 1.00 74.38 216 PRO A CA 1
ATOM 1593 C C . PRO A 1 216 ? -5.329 -6.653 23.684 1.00 74.38 216 PRO A C 1
ATOM 1595 O O . PRO A 1 216 ? -5.660 -7.697 24.259 1.00 74.38 216 PRO A O 1
ATOM 1598 N N . THR A 1 217 ? -5.340 -5.468 24.274 1.00 79.69 217 THR A N 1
ATOM 1599 C CA . THR A 1 217 ? -5.780 -5.215 25.637 1.00 79.69 217 THR A CA 1
ATOM 1600 C C . THR A 1 217 ? -7.272 -5.518 25.749 1.00 79.69 217 THR A C 1
ATOM 1602 O O . THR A 1 217 ? -8.062 -5.225 24.840 1.00 79.69 217 THR A O 1
ATOM 1605 N N . ARG A 1 218 ? -7.676 -6.142 26.863 1.00 80.31 218 ARG A N 1
ATOM 1606 C CA . ARG A 1 218 ? -9.095 -6.378 27.158 1.00 80.31 218 ARG A CA 1
ATOM 1607 C C . ARG A 1 218 ? -9.755 -5.083 27.618 1.00 80.31 218 ARG A C 1
ATOM 1609 O O . ARG A 1 218 ? -9.216 -4.406 28.483 1.00 80.31 218 ARG A O 1
ATOM 1616 N N . GLN A 1 219 ? -10.947 -4.823 27.095 1.00 85.81 219 GLN A N 1
ATOM 1617 C CA . GLN A 1 219 ? -11.797 -3.682 27.449 1.00 85.81 219 GLN A CA 1
ATOM 1618 C C . GLN A 1 219 ? -13.151 -4.226 27.938 1.00 85.81 219 GLN A C 1
ATOM 1620 O O . GLN A 1 219 ? -14.075 -4.384 27.133 1.00 85.81 219 GLN A O 1
ATOM 1625 N N . PRO A 1 220 ? -13.246 -4.670 29.210 1.00 82.44 220 PRO A N 1
ATOM 1626 C CA . PRO A 1 220 ? -14.437 -5.333 29.756 1.00 82.44 220 PRO A CA 1
ATOM 1627 C C . PRO A 1 220 ? -15.695 -4.448 29.786 1.00 82.44 220 PRO A C 1
ATOM 1629 O O . PRO A 1 220 ? -16.798 -4.964 29.936 1.00 82.44 220 PRO A O 1
ATOM 1632 N N . GLU A 1 221 ? -15.536 -3.136 29.652 1.00 89.81 221 GLU A N 1
ATOM 1633 C CA . GLU A 1 221 ? -16.600 -2.137 29.586 1.00 89.81 221 GLU A CA 1
ATOM 1634 C C . GLU A 1 221 ? -17.354 -2.118 28.246 1.00 89.81 221 GLU A C 1
ATOM 1636 O O . GLU A 1 221 ? -18.459 -1.576 28.168 1.00 89.81 221 GLU A O 1
ATOM 1641 N N . LEU A 1 222 ? -16.788 -2.710 27.188 1.00 92.38 222 LEU A N 1
ATOM 1642 C CA . LEU A 1 222 ? -17.434 -2.762 25.879 1.00 92.38 222 LEU A CA 1
ATOM 1643 C C . LEU A 1 222 ? -18.599 -3.765 25.875 1.00 92.38 222 LEU A C 1
ATOM 1645 O O . LEU A 1 222 ? -18.453 -4.881 26.383 1.00 92.38 222 LEU A O 1
ATOM 1649 N N . PRO A 1 223 ? -19.732 -3.447 25.218 1.00 95.44 223 PRO A N 1
ATOM 1650 C CA . PRO A 1 223 ? -20.757 -4.439 24.930 1.00 95.44 223 PRO A CA 1
ATOM 1651 C C . PRO A 1 223 ? -20.182 -5.632 24.167 1.00 95.44 223 PRO A C 1
ATOM 1653 O O . PRO A 1 223 ? -19.282 -5.484 23.339 1.00 95.44 223 PRO A O 1
ATOM 1656 N N . GLN A 1 224 ? -20.760 -6.812 24.388 1.00 93.12 224 GLN A N 1
ATOM 1657 C CA . GLN A 1 224 ? -20.278 -8.058 23.790 1.00 93.12 224 GLN A CA 1
ATOM 1658 C C . GLN A 1 224 ? -20.154 -7.980 22.260 1.00 93.12 224 GLN A C 1
ATOM 1660 O O . GLN A 1 224 ? -19.146 -8.424 21.718 1.00 93.12 224 GLN A O 1
ATOM 1665 N N . ALA A 1 225 ? -21.138 -7.391 21.573 1.00 93.31 225 ALA A N 1
ATOM 1666 C CA . ALA A 1 225 ? -21.130 -7.272 20.113 1.00 93.31 225 ALA A CA 1
ATOM 1667 C C . ALA A 1 225 ? -19.984 -6.378 19.598 1.00 93.31 225 ALA A C 1
ATOM 1669 O O . ALA A 1 225 ? -19.303 -6.716 18.630 1.00 93.31 225 ALA A O 1
ATOM 1670 N N . VAL A 1 226 ? -19.713 -5.275 20.302 1.00 96.00 226 VAL A N 1
ATOM 1671 C CA . VAL A 1 226 ? -18.603 -4.358 20.004 1.00 96.00 226 VAL A CA 1
ATOM 1672 C C . VAL A 1 226 ? -17.264 -5.046 20.254 1.00 96.00 226 VAL A C 1
ATOM 1674 O O . VAL A 1 226 ? -16.371 -4.994 19.413 1.00 96.00 226 VAL A O 1
ATOM 1677 N N . SER A 1 227 ? -17.136 -5.736 21.391 1.00 93.31 227 SER A N 1
ATOM 1678 C CA . SER A 1 227 ? -15.931 -6.483 21.758 1.00 93.31 227 SER A CA 1
ATOM 1679 C C . SER A 1 227 ? -15.617 -7.589 20.744 1.00 93.31 227 SER A C 1
ATOM 1681 O O . SER A 1 227 ? -14.477 -7.705 20.296 1.00 93.31 227 SER A O 1
ATOM 1683 N N . ALA A 1 228 ? -16.632 -8.349 20.319 1.00 90.50 228 ALA A N 1
ATOM 1684 C CA . ALA A 1 228 ? -16.493 -9.399 19.314 1.00 90.50 228 ALA A CA 1
ATOM 1685 C C . ALA A 1 228 ? -16.018 -8.839 17.967 1.00 90.50 228 ALA A C 1
ATOM 1687 O O . ALA A 1 228 ? -15.053 -9.346 17.399 1.00 90.50 228 ALA A O 1
ATOM 1688 N N . THR A 1 229 ? -16.634 -7.753 17.498 1.00 95.19 229 THR A N 1
ATOM 1689 C CA . THR A 1 229 ? -16.263 -7.106 16.231 1.00 95.19 229 THR A CA 1
ATOM 1690 C C . THR A 1 229 ? -14.855 -6.526 16.290 1.00 95.19 229 THR A C 1
ATOM 1692 O O . THR A 1 229 ? -14.042 -6.795 15.408 1.00 95.19 229 THR A O 1
ATOM 1695 N N . ARG A 1 230 ? -14.516 -5.806 17.367 1.00 95.62 230 ARG A N 1
ATOM 1696 C CA . ARG A 1 230 ? -13.161 -5.294 17.611 1.00 95.62 230 ARG A CA 1
ATOM 1697 C C . ARG A 1 230 ? -12.124 -6.412 17.534 1.00 95.62 230 ARG A C 1
ATOM 1699 O O . ARG A 1 230 ? -11.119 -6.266 16.845 1.00 95.62 230 ARG A O 1
ATOM 1706 N N . MET A 1 231 ? -12.357 -7.522 18.233 1.00 91.88 231 MET A N 1
ATOM 1707 C CA . MET A 1 231 ? -11.425 -8.649 18.240 1.00 91.88 231 MET A CA 1
ATOM 1708 C C . MET A 1 231 ? -11.315 -9.311 16.866 1.00 91.88 231 MET A C 1
ATOM 1710 O O . MET A 1 231 ? -10.199 -9.574 16.431 1.00 91.88 231 MET A O 1
ATOM 1714 N N . ALA A 1 232 ? -12.427 -9.491 16.149 1.00 92.00 232 ALA A N 1
ATOM 1715 C CA . ALA A 1 232 ? -12.421 -10.042 14.795 1.00 92.00 232 ALA A CA 1
ATOM 1716 C C . ALA A 1 232 ? -11.621 -9.167 13.813 1.00 92.00 232 ALA A C 1
ATOM 1718 O O . ALA A 1 232 ? -10.840 -9.693 13.020 1.00 92.00 232 ALA A O 1
ATOM 1719 N N . ILE A 1 233 ? -11.755 -7.838 13.900 1.00 94.75 233 ILE A N 1
ATOM 1720 C CA . ILE A 1 233 ? -10.968 -6.895 13.092 1.00 94.75 233 ILE A CA 1
ATOM 1721 C C . ILE A 1 233 ? -9.478 -7.019 13.428 1.00 94.75 233 ILE A C 1
ATOM 1723 O O . ILE A 1 233 ? -8.654 -7.144 12.523 1.00 94.75 233 ILE A O 1
ATOM 1727 N N . ILE A 1 234 ? -9.119 -7.013 14.717 1.00 91.50 234 ILE A N 1
ATOM 1728 C CA . ILE A 1 234 ? -7.720 -7.129 15.149 1.00 91.50 234 ILE A CA 1
ATOM 1729 C C . ILE A 1 234 ? -7.120 -8.461 14.689 1.00 91.50 234 ILE A C 1
ATOM 1731 O O . ILE A 1 234 ? -6.006 -8.482 14.174 1.00 91.50 234 ILE A O 1
ATOM 1735 N N . GLU A 1 235 ? -7.832 -9.573 14.848 1.00 86.62 235 GLU A N 1
ATOM 1736 C CA . GLU A 1 235 ? -7.365 -10.897 14.432 1.00 86.62 235 GLU A CA 1
ATOM 1737 C C . GLU A 1 235 ? -7.159 -10.979 12.918 1.00 86.62 235 GLU A C 1
ATOM 1739 O O . GLU A 1 235 ? -6.085 -11.396 12.479 1.00 86.62 235 GLU A O 1
ATOM 1744 N N . ALA A 1 236 ? -8.121 -10.501 12.125 1.00 90.62 236 ALA A N 1
ATOM 1745 C CA . ALA A 1 236 ? -8.003 -10.464 10.670 1.00 90.62 236 ALA A CA 1
ATOM 1746 C C . ALA A 1 236 ? -6.843 -9.561 10.217 1.00 90.62 236 ALA A C 1
ATOM 1748 O O . ALA A 1 236 ? -6.026 -9.962 9.388 1.00 90.62 236 ALA A O 1
ATOM 1749 N N . ALA A 1 237 ? -6.689 -8.379 10.822 1.00 91.19 237 ALA A N 1
ATOM 1750 C CA . ALA A 1 237 ? -5.572 -7.483 10.540 1.00 91.19 237 ALA A CA 1
ATOM 1751 C C . ALA A 1 237 ? -4.222 -8.114 10.906 1.00 91.19 237 ALA A C 1
ATOM 1753 O O . ALA A 1 237 ? -3.273 -8.000 10.135 1.00 91.19 237 ALA A O 1
ATOM 1754 N N . ARG A 1 238 ? -4.117 -8.819 12.041 1.00 85.19 238 ARG A N 1
ATOM 1755 C CA . ARG A 1 238 ? -2.899 -9.536 12.472 1.00 85.19 238 ARG A CA 1
ATOM 1756 C C . ARG A 1 238 ? -2.553 -10.724 11.579 1.00 85.19 238 ARG A C 1
ATOM 1758 O O . ARG A 1 238 ? -1.372 -11.010 11.394 1.00 85.19 238 ARG A O 1
ATOM 1765 N N . ALA A 1 239 ? -3.566 -11.397 11.044 1.00 83.31 239 ALA A N 1
ATOM 1766 C CA . ALA A 1 239 ? -3.422 -12.501 10.102 1.00 83.31 239 ALA A CA 1
ATOM 1767 C C . ALA A 1 239 ? -3.183 -12.036 8.656 1.00 83.31 239 ALA A C 1
ATOM 1769 O O . ALA A 1 239 ? -2.930 -12.871 7.790 1.00 83.31 239 ALA A O 1
ATOM 1770 N N . CYS A 1 240 ? -3.249 -10.726 8.392 1.00 86.50 240 CYS A N 1
ATOM 1771 C CA . CYS A 1 240 ? -3.232 -10.163 7.042 1.00 86.50 240 CYS A CA 1
ATOM 1772 C C . CYS A 1 240 ? -4.370 -10.700 6.155 1.00 86.50 240 CYS A C 1
ATOM 1774 O O . CYS A 1 240 ? -4.211 -10.849 4.943 1.00 86.50 240 CYS A O 1
ATOM 1776 N N . ASP A 1 241 ? -5.523 -10.984 6.765 1.00 88.25 241 ASP A N 1
ATOM 1777 C CA . ASP A 1 241 ? -6.713 -11.511 6.105 1.00 88.25 241 ASP A CA 1
ATOM 1778 C C . ASP A 1 241 ? -7.601 -10.363 5.604 1.00 88.25 241 ASP A C 1
ATOM 1780 O O . ASP A 1 241 ? -8.569 -9.934 6.238 1.00 88.25 241 ASP A O 1
ATOM 1784 N N . TYR A 1 242 ? -7.221 -9.816 4.450 1.00 88.06 242 TYR A N 1
ATOM 1785 C CA . TYR A 1 242 ? -7.941 -8.715 3.808 1.00 88.06 242 TYR A CA 1
ATOM 1786 C C . TYR A 1 242 ? -9.370 -9.085 3.411 1.00 88.06 242 TYR A C 1
ATOM 1788 O O . TYR A 1 242 ? -10.236 -8.212 3.390 1.00 88.06 242 TYR A O 1
ATOM 1796 N N . ASP A 1 243 ? -9.606 -10.354 3.080 1.00 86.56 243 ASP A N 1
ATOM 1797 C CA . ASP A 1 243 ? -10.913 -10.819 2.630 1.00 86.56 243 ASP A CA 1
ATOM 1798 C C . ASP A 1 243 ? -11.859 -10.885 3.837 1.00 86.56 243 ASP A C 1
ATOM 1800 O O . ASP A 1 243 ? -12.979 -10.378 3.763 1.00 86.56 243 ASP A O 1
ATOM 1804 N N . LYS A 1 244 ? -11.369 -11.354 4.995 1.00 89.56 244 LYS A N 1
ATOM 1805 C CA . LYS A 1 244 ? -12.117 -11.288 6.253 1.00 89.56 244 LYS A CA 1
ATOM 1806 C C . LYS A 1 244 ? -12.368 -9.859 6.724 1.00 89.56 244 LYS A C 1
ATOM 1808 O O . LYS A 1 244 ? -13.465 -9.558 7.189 1.00 89.56 244 LYS A O 1
ATOM 1813 N N . LEU A 1 245 ? -11.390 -8.960 6.592 1.00 92.56 245 LEU A N 1
ATOM 1814 C CA . LEU A 1 245 ? -11.602 -7.542 6.901 1.00 92.56 245 LEU A CA 1
ATOM 1815 C C . LEU A 1 245 ? -12.689 -6.927 6.007 1.00 92.56 245 LEU A C 1
ATOM 1817 O O . LEU A 1 245 ? -13.513 -6.158 6.493 1.00 92.56 245 LEU A O 1
ATOM 1821 N N . ALA A 1 246 ? -12.715 -7.268 4.717 1.00 89.81 246 ALA A N 1
ATOM 1822 C CA . ALA A 1 246 ? -13.748 -6.784 3.805 1.00 89.81 246 ALA A CA 1
ATOM 1823 C C . ALA A 1 246 ? -15.127 -7.368 4.136 1.00 89.81 246 ALA A C 1
ATOM 1825 O O . ALA A 1 246 ? -16.108 -6.634 4.102 1.00 89.81 246 ALA A O 1
ATOM 1826 N N . GLU A 1 247 ? -15.202 -8.648 4.509 1.00 90.75 247 GLU A N 1
ATOM 1827 C CA . GLU A 1 247 ? -16.433 -9.268 5.007 1.00 90.75 247 GLU A CA 1
ATOM 1828 C C . GLU A 1 247 ? -16.967 -8.515 6.234 1.00 90.75 247 GLU A C 1
ATOM 1830 O O . GLU A 1 247 ? -18.124 -8.116 6.242 1.00 90.75 247 GLU A O 1
ATOM 1835 N N . LEU A 1 248 ? -16.119 -8.250 7.237 1.00 91.94 248 LEU A N 1
ATOM 1836 C CA . LEU A 1 248 ? -16.500 -7.514 8.451 1.00 91.94 248 LEU A CA 1
ATOM 1837 C C . LEU A 1 248 ? -16.966 -6.085 8.149 1.00 91.94 248 LEU A C 1
ATOM 1839 O O . LEU A 1 248 ? -17.935 -5.618 8.742 1.00 91.94 248 LEU A O 1
ATOM 1843 N N . ALA A 1 249 ? -16.289 -5.401 7.227 1.00 89.12 249 ALA A N 1
ATOM 1844 C CA . ALA A 1 249 ? -16.665 -4.065 6.777 1.00 89.12 249 ALA A CA 1
ATOM 1845 C C . ALA A 1 249 ? -18.020 -4.050 6.050 1.00 89.12 249 ALA A C 1
ATOM 1847 O O . ALA A 1 249 ? -18.755 -3.079 6.146 1.00 89.12 249 ALA A O 1
ATOM 1848 N N . LEU A 1 250 ? -18.366 -5.110 5.321 1.00 86.06 250 LEU A N 1
ATOM 1849 C CA . LEU A 1 250 ? -19.589 -5.178 4.514 1.00 86.06 250 LEU A CA 1
ATOM 1850 C C . LEU A 1 250 ? -20.739 -5.938 5.200 1.00 86.06 250 LEU A C 1
ATOM 1852 O O . LEU A 1 250 ? -21.801 -6.084 4.602 1.00 86.06 250 LEU A O 1
ATOM 1856 N N . ALA A 1 251 ? -20.537 -6.443 6.420 1.00 83.62 251 ALA A N 1
ATOM 1857 C CA . ALA A 1 251 ? -21.508 -7.283 7.123 1.00 83.62 251 ALA A CA 1
ATOM 1858 C C . ALA A 1 251 ? -22.673 -6.505 7.757 1.00 83.62 251 ALA A C 1
ATOM 1860 O O . ALA A 1 251 ? -23.731 -7.089 7.979 1.00 83.62 251 ALA A O 1
ATOM 1861 N N . GLY A 1 252 ? -22.467 -5.230 8.095 1.00 73.62 252 GLY A N 1
ATOM 1862 C CA . GLY A 1 252 ? -23.461 -4.412 8.791 1.00 73.62 252 GLY A CA 1
ATOM 1863 C C . GLY A 1 252 ? -24.487 -3.764 7.859 1.00 73.62 252 GLY A C 1
ATOM 1864 O O . GLY A 1 252 ? -24.238 -3.560 6.674 1.00 73.62 252 GLY A O 1
ATOM 1865 N N . ASP A 1 253 ? -25.620 -3.350 8.428 1.00 69.25 253 ASP A N 1
ATOM 1866 C CA . ASP A 1 253 ? -26.685 -2.629 7.704 1.00 69.25 253 ASP A CA 1
ATOM 1867 C C . ASP A 1 253 ? -26.300 -1.177 7.349 1.00 69.25 253 ASP A C 1
ATOM 1869 O O . ASP A 1 253 ? -26.972 -0.501 6.566 1.00 69.25 253 ASP A O 1
ATOM 1873 N N . SER A 1 254 ? -25.224 -0.669 7.953 1.00 64.81 254 SER A N 1
ATOM 1874 C CA . SER A 1 254 ? -24.693 0.673 7.711 1.00 64.81 254 SER A CA 1
ATOM 1875 C C . SER A 1 254 ? -23.657 0.662 6.590 1.00 64.81 254 SER A C 1
ATOM 1877 O O . SER A 1 254 ? -22.813 -0.227 6.522 1.00 64.81 254 SER A O 1
ATOM 1879 N N . GLN A 1 255 ? -23.660 1.694 5.741 1.00 69.00 255 GLN A N 1
ATOM 1880 C CA . GLN A 1 255 ? -22.632 1.846 4.713 1.00 69.00 255 GLN A CA 1
ATOM 1881 C C . GLN A 1 255 ? -21.261 2.078 5.363 1.00 69.00 255 GLN A C 1
ATOM 1883 O O . GLN A 1 255 ? -21.006 3.131 5.951 1.00 69.00 255 GLN A O 1
ATOM 1888 N N . PHE A 1 256 ? -20.365 1.104 5.221 1.00 78.00 256 PHE A N 1
ATOM 1889 C CA . PHE A 1 256 ? -18.995 1.235 5.692 1.00 78.00 256 PHE A CA 1
ATOM 1890 C C . PHE A 1 256 ? -18.214 2.273 4.890 1.00 78.00 256 PHE A C 1
ATOM 1892 O O . PHE A 1 256 ? -18.205 2.258 3.657 1.00 78.00 256 PHE A O 1
ATOM 1899 N N . THR A 1 257 ? -17.522 3.161 5.602 1.00 79.50 257 THR A N 1
ATOM 1900 C CA . THR A 1 257 ? -16.704 4.216 4.999 1.00 79.50 257 THR A CA 1
ATOM 1901 C C . THR A 1 257 ? -15.222 4.003 5.292 1.00 79.50 257 THR A C 1
ATOM 1903 O O . THR A 1 257 ? -14.797 3.920 6.443 1.00 79.50 257 THR A O 1
ATOM 1906 N N . TYR A 1 258 ? -14.405 3.991 4.243 1.00 71.81 258 TYR A N 1
ATOM 1907 C CA . TYR A 1 258 ? -12.947 4.046 4.336 1.00 71.81 258 TYR A CA 1
ATOM 1908 C C . TYR A 1 258 ? -12.407 5.214 3.494 1.00 71.81 258 TYR A C 1
ATOM 1910 O O . TYR A 1 258 ? -13.118 5.720 2.625 1.00 71.81 258 TYR A O 1
ATOM 1918 N N . CYS A 1 259 ? -11.193 5.694 3.802 1.00 59.06 259 CYS A N 1
ATOM 1919 C CA . CYS A 1 259 ? -10.588 6.910 3.223 1.00 59.06 259 CYS A CA 1
ATOM 1920 C C . CYS A 1 259 ? -10.814 7.110 1.711 1.00 59.06 259 CYS A C 1
ATOM 1922 O O . CYS A 1 259 ? -10.652 6.167 0.947 1.00 59.06 259 CYS A O 1
ATOM 1924 N N . PHE A 1 260 ? -11.095 8.369 1.327 1.00 41.50 260 PHE A N 1
ATOM 1925 C CA . PHE A 1 260 ? -11.258 8.941 -0.025 1.00 41.50 260 PHE A CA 1
ATOM 1926 C C . PHE A 1 260 ? -11.548 7.953 -1.171 1.00 41.50 260 PHE A C 1
ATOM 1928 O O . PHE A 1 260 ? -10.652 7.297 -1.697 1.00 41.50 260 PHE A O 1
ATOM 1935 N N . GLY A 1 261 ? -12.802 7.965 -1.638 1.00 44.84 261 GLY A N 1
ATOM 1936 C CA . GLY A 1 261 ? -13.240 7.229 -2.830 1.00 44.84 261 GLY A CA 1
ATOM 1937 C C . GLY A 1 261 ? -13.962 5.915 -2.538 1.00 44.84 261 GLY A C 1
ATOM 1938 O O . GLY A 1 261 ? -13.863 5.001 -3.352 1.00 44.84 261 GLY A O 1
ATOM 1939 N N . GLY A 1 262 ? -14.663 5.835 -1.394 1.00 45.03 262 GLY A N 1
ATOM 1940 C CA . GLY A 1 262 ? -15.464 4.690 -0.947 1.00 45.03 262 GLY A CA 1
ATOM 1941 C C . GLY A 1 262 ? -16.107 3.924 -2.102 1.00 45.03 262 GLY A C 1
ATOM 1942 O O . GLY A 1 262 ? -16.995 4.429 -2.788 1.00 45.03 262 GLY A O 1
ATOM 1943 N N . GLY A 1 263 ? -15.602 2.716 -2.321 1.00 53.84 263 GLY A N 1
ATOM 1944 C CA . GLY A 1 263 ? -16.073 1.776 -3.324 1.00 53.84 263 GLY A CA 1
ATOM 1945 C C . GLY A 1 263 ? -16.424 0.438 -2.682 1.00 53.84 263 GLY A C 1
ATOM 1946 O O . GLY A 1 263 ? -16.370 0.260 -1.469 1.00 53.84 263 GLY A O 1
ATOM 1947 N N . ASP A 1 264 ? -16.754 -0.530 -3.521 1.00 62.72 264 ASP A N 1
ATOM 1948 C CA . ASP A 1 264 ? -17.192 -1.883 -3.169 1.00 62.72 264 ASP A CA 1
ATOM 1949 C C . ASP A 1 264 ? -16.040 -2.856 -2.852 1.00 62.72 264 ASP A C 1
ATOM 1951 O O . ASP A 1 264 ? -16.253 -4.061 -2.718 1.00 62.72 264 ASP A O 1
ATOM 1955 N N . ARG A 1 265 ? -14.798 -2.361 -2.742 1.00 75.31 265 ARG A N 1
ATOM 1956 C CA . ARG A 1 265 ? -13.588 -3.198 -2.633 1.00 75.31 265 ARG A CA 1
ATOM 1957 C C . ARG A 1 265 ? -12.640 -2.793 -1.486 1.00 75.31 265 ARG A C 1
ATOM 1959 O O . ARG A 1 265 ? -11.475 -2.483 -1.757 1.00 75.31 265 ARG A O 1
ATOM 1966 N N . PRO A 1 266 ? -13.065 -2.870 -0.204 1.00 82.38 266 PRO A N 1
ATOM 1967 C CA . PRO A 1 266 ? -12.210 -2.552 0.952 1.00 82.38 266 PRO A CA 1
ATOM 1968 C C . PRO A 1 266 ? -10.887 -3.337 0.983 1.00 82.38 266 PRO A C 1
ATOM 1970 O O . PRO A 1 266 ? -9.825 -2.773 1.248 1.00 82.38 266 PRO A O 1
ATOM 1973 N N . ALA A 1 267 ? -10.925 -4.629 0.628 1.00 85.06 267 ALA A N 1
ATOM 1974 C CA . ALA A 1 267 ? -9.733 -5.478 0.573 1.00 85.06 267 ALA A CA 1
ATOM 1975 C C . ALA A 1 267 ? -8.668 -4.933 -0.393 1.00 85.06 267 ALA A C 1
ATOM 1977 O O . ALA A 1 267 ? -7.482 -4.924 -0.061 1.00 85.06 267 ALA A O 1
ATOM 1978 N N . ALA A 1 268 ? -9.079 -4.465 -1.577 1.00 80.75 268 ALA A N 1
ATOM 1979 C CA . ALA A 1 268 ? -8.159 -3.910 -2.568 1.00 80.75 268 ALA A CA 1
ATOM 1980 C C . ALA A 1 268 ? -7.505 -2.627 -2.045 1.00 80.75 268 ALA A C 1
ATOM 1982 O O . ALA A 1 268 ? -6.283 -2.500 -2.097 1.00 80.75 268 ALA A O 1
ATOM 1983 N N . PHE A 1 269 ? -8.297 -1.736 -1.442 1.00 83.56 269 PHE A N 1
ATOM 1984 C CA . PHE A 1 269 ? -7.800 -0.495 -0.851 1.00 83.56 269 PHE A CA 1
ATOM 1985 C C . PHE A 1 269 ? -6.700 -0.743 0.194 1.00 83.56 269 PHE A C 1
ATOM 1987 O O . PHE A 1 269 ? -5.636 -0.122 0.138 1.00 83.56 269 PHE A O 1
ATOM 1994 N N . TRP A 1 270 ? -6.911 -1.669 1.134 1.00 87.25 270 TRP A N 1
ATOM 1995 C CA . TRP A 1 270 ? -5.902 -1.955 2.158 1.00 87.25 270 TRP A CA 1
ATOM 1996 C C . TRP A 1 270 ? -4.658 -2.635 1.594 1.00 87.25 270 TRP A C 1
ATOM 1998 O O . TRP A 1 270 ? -3.556 -2.306 2.027 1.00 87.25 270 TRP A O 1
ATOM 2008 N N . ARG A 1 271 ? -4.798 -3.530 0.607 1.00 84.31 271 ARG A N 1
ATOM 2009 C CA . ARG A 1 271 ? -3.644 -4.130 -0.085 1.00 84.31 271 ARG A CA 1
ATOM 2010 C C . ARG A 1 271 ? -2.816 -3.067 -0.805 1.00 84.31 271 ARG A C 1
ATOM 2012 O O . ARG A 1 271 ? -1.596 -3.052 -0.674 1.00 84.31 271 ARG A O 1
ATOM 2019 N N . GLU A 1 272 ? -3.466 -2.145 -1.511 1.00 80.62 272 GLU A N 1
ATOM 2020 C CA . GLU A 1 272 ? -2.801 -1.023 -2.181 1.00 80.62 272 GLU A CA 1
ATOM 2021 C C . GLU A 1 272 ? -2.104 -0.094 -1.181 1.00 80.62 272 GLU A C 1
ATOM 2023 O O . GLU A 1 272 ? -0.971 0.334 -1.402 1.00 80.62 272 GLU A O 1
ATOM 2028 N N . ALA A 1 273 ? -2.748 0.208 -0.053 1.00 82.88 273 ALA A N 1
ATOM 2029 C CA . ALA A 1 273 ? -2.160 1.020 1.005 1.00 82.88 273 ALA A CA 1
ATOM 2030 C C . ALA A 1 273 ? -0.955 0.342 1.685 1.00 82.88 273 ALA A C 1
ATOM 2032 O O . ALA A 1 273 ? 0.051 1.010 1.924 1.00 82.88 273 ALA A O 1
ATOM 2033 N N . GLU A 1 274 ? -1.014 -0.966 1.935 1.00 84.75 274 GLU A N 1
ATOM 2034 C CA . GLU A 1 274 ? 0.117 -1.767 2.424 1.00 84.75 274 GLU A CA 1
ATOM 2035 C C . GLU A 1 274 ? 1.272 -1.788 1.418 1.00 84.75 274 GLU A C 1
ATOM 2037 O O . GLU A 1 274 ? 2.414 -1.508 1.778 1.00 84.75 274 GLU A O 1
ATOM 2042 N N . ALA A 1 275 ? 0.983 -2.007 0.133 1.00 75.94 275 ALA A N 1
ATOM 2043 C CA . ALA A 1 275 ? 1.993 -1.988 -0.923 1.00 75.94 275 ALA A CA 1
ATOM 2044 C C . ALA A 1 275 ? 2.647 -0.605 -1.107 1.00 75.94 275 ALA A C 1
ATOM 2046 O O . ALA A 1 275 ? 3.833 -0.513 -1.446 1.00 75.94 275 ALA A O 1
ATOM 2047 N N . ALA A 1 276 ? 1.895 0.466 -0.841 1.00 74.00 276 ALA A N 1
ATOM 2048 C CA . ALA A 1 276 ? 2.383 1.842 -0.800 1.00 74.00 276 ALA A CA 1
ATOM 2049 C C . ALA A 1 276 ? 3.153 2.187 0.492 1.00 74.00 276 ALA A C 1
ATOM 2051 O O . ALA A 1 276 ? 3.589 3.323 0.648 1.00 74.00 276 ALA A O 1
ATOM 2052 N N . GLY A 1 277 ? 3.313 1.243 1.429 1.00 73.69 277 GLY A N 1
ATOM 2053 C CA . GLY A 1 277 ? 4.047 1.453 2.679 1.00 73.69 277 GLY A CA 1
ATOM 2054 C C . GLY A 1 277 ? 3.300 2.286 3.726 1.00 73.69 277 GLY A C 1
ATOM 2055 O O . GLY A 1 277 ? 3.904 2.700 4.708 1.00 73.69 277 GLY A O 1
ATOM 2056 N N . ARG A 1 278 ? 1.991 2.523 3.553 1.00 80.75 278 ARG A N 1
ATOM 2057 C CA . ARG A 1 278 ? 1.171 3.328 4.482 1.00 80.75 278 ARG A CA 1
ATOM 2058 C C . ARG A 1 278 ? 0.772 2.586 5.762 1.00 80.75 278 ARG A C 1
ATOM 2060 O O . ARG A 1 278 ? 0.199 3.196 6.654 1.00 80.75 278 ARG A O 1
ATOM 2067 N N . ALA A 1 279 ? 1.052 1.283 5.839 1.00 85.88 279 ALA A N 1
ATOM 2068 C CA . ALA A 1 279 ? 0.825 0.433 7.011 1.00 85.88 279 ALA A CA 1
ATOM 2069 C C . ALA A 1 279 ? -0.590 0.524 7.650 1.00 85.88 279 ALA A C 1
ATOM 2071 O O . ALA A 1 279 ? -0.704 0.633 8.875 1.00 85.88 279 ALA A O 1
ATOM 2072 N N . PRO A 1 280 ? -1.687 0.470 6.863 1.00 89.44 280 PRO A N 1
ATOM 2073 C CA . PRO A 1 280 ? -3.046 0.636 7.385 1.00 89.44 280 PRO A CA 1
ATOM 2074 C C . PRO A 1 280 ? -3.461 -0.429 8.411 1.00 89.44 280 PRO A C 1
ATOM 2076 O O . PRO A 1 280 ? -4.199 -0.100 9.335 1.00 89.44 280 PRO A O 1
ATOM 2079 N N . LEU A 1 281 ? -3.017 -1.688 8.288 1.00 91.06 281 LEU A N 1
ATOM 2080 C CA . LEU A 1 281 ? -3.433 -2.747 9.219 1.00 91.06 281 LEU A CA 1
ATOM 2081 C C . LEU A 1 281 ? -2.759 -2.583 10.588 1.00 91.06 281 LEU A C 1
ATOM 2083 O O . LEU A 1 281 ? -3.388 -2.849 11.609 1.00 91.06 281 LEU A O 1
ATOM 2087 N N . ARG A 1 282 ? -1.510 -2.104 10.633 1.00 88.81 282 ARG A N 1
ATOM 2088 C CA . ARG A 1 282 ? -0.828 -1.746 11.884 1.00 88.81 282 ARG A CA 1
ATOM 2089 C C . ARG A 1 282 ? -1.552 -0.608 12.587 1.00 88.81 282 ARG A C 1
ATOM 2091 O O . ARG A 1 282 ? -1.905 -0.772 13.748 1.00 88.81 282 ARG A O 1
ATOM 2098 N N . MET A 1 283 ? -1.849 0.469 11.857 1.00 90.56 283 MET A N 1
ATOM 2099 C CA . MET A 1 283 ? -2.632 1.597 12.368 1.00 90.56 283 MET A CA 1
ATOM 2100 C C . MET A 1 283 ? -3.978 1.128 12.937 1.00 90.56 283 MET A C 1
ATOM 2102 O O . MET A 1 283 ? -4.360 1.510 14.038 1.00 90.56 283 MET A O 1
ATOM 2106 N N . LEU A 1 284 ? -4.681 0.247 12.218 1.00 93.00 284 LEU A N 1
ATOM 2107 C CA . LEU A 1 284 ? -5.956 -0.317 12.659 1.00 93.00 284 LEU A CA 1
ATOM 2108 C C . LEU A 1 284 ? -5.831 -1.081 13.989 1.00 93.00 284 LEU A C 1
ATOM 2110 O O . LEU A 1 284 ? -6.653 -0.888 14.883 1.00 93.00 284 LEU A O 1
ATOM 2114 N N . VAL A 1 285 ? -4.798 -1.918 14.140 1.00 92.06 285 VAL A N 1
ATOM 2115 C CA . VAL A 1 285 ? -4.543 -2.668 15.383 1.00 92.06 285 VAL A CA 1
ATOM 2116 C C . VAL A 1 285 ? -4.160 -1.737 16.534 1.00 92.06 285 VAL A C 1
ATOM 2118 O O . VAL A 1 285 ? -4.695 -1.892 17.627 1.00 92.06 285 VAL A O 1
ATOM 2121 N N . GLU A 1 286 ? -3.266 -0.776 16.303 1.00 91.25 286 GLU A N 1
ATOM 2122 C CA . GLU A 1 286 ? -2.782 0.159 17.329 1.00 91.25 286 GLU A CA 1
ATOM 2123 C C . GLU A 1 286 ? -3.904 1.058 17.861 1.00 91.25 286 GLU A C 1
ATOM 2125 O O . GLU A 1 286 ? -4.034 1.237 19.072 1.00 91.25 286 GLU A O 1
ATOM 2130 N N . LEU A 1 287 ? -4.769 1.559 16.975 1.00 93.88 287 LEU A N 1
ATOM 2131 C CA . LEU A 1 287 ? -5.947 2.331 17.369 1.00 93.88 287 LEU A CA 1
ATOM 2132 C C . LEU A 1 287 ? -6.902 1.512 18.230 1.00 93.88 287 LEU A C 1
ATOM 2134 O O . LEU A 1 287 ? -7.328 1.979 19.285 1.00 93.88 287 LEU A O 1
ATOM 2138 N N . LEU A 1 288 ? -7.245 0.303 17.775 1.00 94.25 288 LEU A N 1
ATOM 2139 C CA . LEU A 1 288 ? -8.195 -0.556 18.472 1.00 94.25 288 LEU A CA 1
ATOM 2140 C C . LEU A 1 288 ? -7.628 -1.098 19.788 1.00 94.25 288 LEU A C 1
ATOM 2142 O O . LEU A 1 288 ? -8.408 -1.426 20.679 1.00 94.25 288 LEU A O 1
ATOM 2146 N N . ASP A 1 289 ? -6.307 -1.194 19.952 1.00 91.12 289 ASP A N 1
ATOM 2147 C CA . ASP A 1 289 ? -5.689 -1.572 21.228 1.00 91.12 289 ASP A CA 1
ATOM 2148 C C . ASP A 1 289 ? -5.925 -0.516 22.325 1.00 91.12 289 ASP A C 1
ATOM 2150 O O . ASP A 1 289 ? -6.164 -0.871 23.483 1.00 91.12 289 ASP A O 1
ATOM 2154 N N . GLY A 1 290 ? -5.956 0.766 21.946 1.00 90.25 290 GLY A N 1
ATOM 2155 C CA . GLY A 1 290 ? -6.226 1.895 22.838 1.00 90.25 290 GLY A CA 1
ATOM 2156 C C . GLY A 1 290 ? -7.665 1.952 23.378 1.00 90.25 290 GLY A C 1
ATOM 2157 O O . GLY A 1 290 ? -8.554 1.247 22.890 1.00 90.25 290 GLY A O 1
ATOM 2158 N N . PRO A 1 291 ? -7.931 2.785 24.400 1.00 92.19 291 PRO A N 1
ATOM 2159 C CA . PRO A 1 291 ? -9.253 2.885 25.013 1.00 92.19 291 PRO A CA 1
ATOM 2160 C C . PRO A 1 291 ? -10.297 3.466 24.052 1.00 92.19 291 PRO A C 1
ATOM 2162 O O . PRO A 1 291 ? -10.016 4.380 23.270 1.00 92.19 291 PRO A O 1
ATOM 2165 N N . ALA A 1 292 ? -11.520 2.947 24.155 1.00 95.06 292 ALA A N 1
ATOM 2166 C CA . ALA A 1 292 ? -12.670 3.443 23.411 1.00 95.06 292 ALA A CA 1
ATOM 2167 C C . ALA A 1 292 ? -13.311 4.655 24.097 1.00 95.06 292 ALA A C 1
ATOM 2169 O O . ALA A 1 292 ? -13.382 4.728 25.324 1.00 95.06 292 ALA A O 1
ATOM 2170 N N . ALA A 1 293 ? -13.883 5.555 23.303 1.00 95.56 293 ALA A N 1
ATOM 2171 C CA . ALA A 1 293 ? -14.874 6.522 23.769 1.00 95.56 293 ALA A CA 1
ATOM 2172 C C . ALA A 1 293 ? -16.253 6.207 23.179 1.00 95.56 293 ALA A C 1
ATOM 2174 O O . ALA A 1 293 ? -16.385 5.368 22.288 1.00 95.56 293 ALA A O 1
ATOM 2175 N N . THR A 1 294 ? -17.290 6.883 23.673 1.00 96.06 294 THR A N 1
ATOM 2176 C CA . THR A 1 294 ? -18.654 6.745 23.147 1.00 96.06 294 THR A CA 1
ATOM 2177 C C . THR A 1 294 ? -19.195 8.080 22.658 1.00 96.06 294 THR A C 1
ATOM 2179 O O . THR A 1 294 ? -18.836 9.133 23.185 1.00 96.06 294 THR A O 1
ATOM 2182 N N . ARG A 1 295 ? -20.057 8.033 21.642 1.00 94.44 295 ARG A N 1
ATOM 2183 C CA . ARG A 1 295 ? -20.808 9.185 21.129 1.00 94.44 295 ARG A CA 1
ATOM 2184 C C . ARG A 1 295 ? -22.188 8.723 20.673 1.00 94.44 295 ARG A C 1
ATOM 2186 O O . ARG A 1 295 ? -22.311 7.663 20.067 1.00 94.44 295 ARG A O 1
ATOM 2193 N N . GLU A 1 296 ? -23.213 9.523 20.930 1.00 93.88 296 GLU A N 1
ATOM 2194 C CA . GLU A 1 296 ? -24.553 9.287 20.386 1.00 93.88 296 GLU A CA 1
ATOM 2195 C C . GLU A 1 296 ? -24.654 9.900 18.986 1.00 93.88 296 GLU A C 1
ATOM 2197 O O . GLU A 1 296 ? -24.450 11.102 18.815 1.00 93.88 296 GLU A O 1
ATOM 2202 N N . ALA A 1 297 ? -24.942 9.082 17.973 1.00 88.12 297 ALA A N 1
ATOM 2203 C CA . ALA A 1 297 ? -25.071 9.537 16.591 1.00 88.12 297 ALA A CA 1
ATOM 2204 C C . ALA A 1 297 ? -25.960 8.591 15.773 1.00 88.12 297 ALA A C 1
ATOM 2206 O O . ALA A 1 297 ? -25.903 7.372 15.921 1.00 88.12 297 ALA A O 1
ATOM 2207 N N . GLY A 1 298 ? -26.800 9.151 14.895 1.00 81.50 298 GLY A N 1
ATOM 2208 C CA . GLY A 1 298 ? -27.681 8.351 14.033 1.00 81.50 298 GLY A CA 1
ATOM 2209 C C . GLY A 1 298 ? -28.697 7.488 14.795 1.00 81.50 298 GLY A C 1
ATOM 2210 O O . GLY A 1 298 ? -29.110 6.452 14.291 1.00 81.50 298 GLY A O 1
ATOM 2211 N N . GLY A 1 299 ? -29.078 7.886 16.016 1.00 87.69 299 GLY A N 1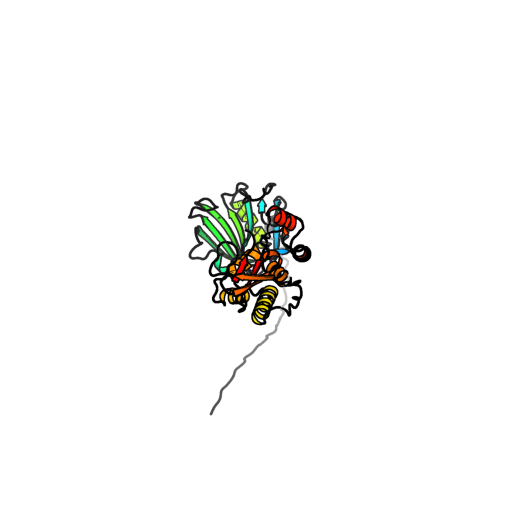
ATOM 2212 C CA . GLY A 1 299 ? -30.029 7.143 16.853 1.00 87.69 299 GLY A CA 1
ATOM 2213 C C . GLY A 1 299 ? -29.439 5.940 17.599 1.00 87.69 299 GLY A C 1
ATOM 2214 O O . GLY A 1 299 ? -30.198 5.159 18.168 1.00 87.69 299 GLY A O 1
ATOM 2215 N N . THR A 1 300 ? -28.112 5.784 17.619 1.00 92.19 300 THR A N 1
ATOM 2216 C CA . THR A 1 300 ? -27.421 4.732 18.375 1.00 92.19 300 THR A CA 1
ATOM 2217 C C . THR A 1 300 ? -26.154 5.259 19.052 1.00 92.19 300 THR A C 1
ATOM 2219 O O . THR A 1 300 ? -25.516 6.200 18.577 1.00 92.19 300 THR A O 1
ATOM 2222 N N . THR A 1 301 ? -25.724 4.577 20.114 1.00 95.31 301 THR A N 1
ATOM 2223 C CA . THR A 1 301 ? -24.375 4.727 20.662 1.00 95.31 301 THR A CA 1
ATOM 2224 C C . THR A 1 301 ? -23.353 4.169 19.668 1.00 95.31 301 THR A C 1
ATOM 2226 O O . THR A 1 301 ? -23.488 3.030 19.203 1.00 95.31 301 THR A O 1
ATOM 2229 N N . GLN A 1 302 ? -22.322 4.952 19.368 1.00 95.31 302 GLN A N 1
ATOM 2230 C CA . GLN A 1 302 ? -21.127 4.554 18.627 1.00 95.31 302 GLN A CA 1
ATOM 2231 C C . GLN A 1 302 ? -19.935 4.463 19.581 1.00 95.31 302 GLN A C 1
ATOM 2233 O O . GLN A 1 302 ? -19.790 5.293 20.478 1.00 95.31 302 GLN A O 1
ATOM 2238 N N . TYR A 1 303 ? -19.080 3.471 19.363 1.00 97.25 303 TYR A N 1
ATOM 2239 C CA . TYR A 1 303 ? -17.824 3.239 20.067 1.00 97.25 303 TYR A CA 1
ATOM 2240 C C . TYR A 1 303 ? -16.674 3.635 19.148 1.00 97.25 303 TYR A C 1
ATOM 2242 O O . TYR A 1 303 ? -16.599 3.165 18.011 1.00 97.25 303 TYR A O 1
ATOM 2250 N N . LEU A 1 304 ? -15.824 4.539 19.628 1.00 96.94 304 LEU A N 1
ATOM 2251 C CA . LEU A 1 304 ? -14.870 5.286 18.817 1.00 96.94 304 LEU A CA 1
ATOM 2252 C C . LEU A 1 304 ? -13.439 5.068 19.302 1.00 96.94 304 LEU A C 1
ATOM 2254 O O . LEU A 1 304 ? -13.158 5.198 20.495 1.00 96.94 304 LEU A O 1
ATOM 2258 N N . TRP A 1 305 ? -12.537 4.822 18.354 1.00 96.62 305 TRP A N 1
ATOM 2259 C CA . TRP A 1 305 ? -11.093 4.768 18.574 1.00 96.62 305 TRP A CA 1
ATOM 2260 C C . TRP A 1 305 ? -10.382 5.754 17.642 1.00 96.62 305 TRP A C 1
ATOM 2262 O O . TRP A 1 305 ? -10.736 5.807 16.465 1.00 96.62 305 TRP A O 1
ATOM 2272 N N . PRO A 1 306 ? -9.379 6.511 18.117 1.00 95.88 306 PRO A N 1
ATOM 2273 C CA . PRO A 1 306 ? -8.980 6.628 19.519 1.00 95.88 306 PRO A CA 1
ATOM 2274 C C . PRO A 1 306 ? -10.001 7.469 20.303 1.00 95.88 306 PRO A C 1
ATOM 2276 O O . PRO A 1 306 ? -10.756 8.242 19.710 1.00 95.88 306 PRO A O 1
ATOM 2279 N N . ALA A 1 307 ? -9.991 7.381 21.637 1.00 94.94 307 ALA A N 1
ATOM 2280 C CA . ALA A 1 307 ? -10.895 8.160 22.491 1.00 94.94 307 ALA A CA 1
ATOM 2281 C C . ALA A 1 307 ? -10.881 9.676 22.192 1.00 94.94 307 ALA A C 1
ATOM 2283 O O . ALA A 1 307 ? -11.911 10.338 22.299 1.00 94.94 307 ALA A O 1
ATOM 2284 N N . ALA A 1 308 ? -9.739 10.215 21.749 1.00 94.75 308 ALA A N 1
ATOM 2285 C CA . ALA A 1 308 ? -9.584 11.617 21.357 1.00 94.75 308 ALA A CA 1
ATOM 2286 C C . ALA A 1 308 ? -10.558 12.077 20.251 1.00 94.75 308 ALA A C 1
ATOM 2288 O O . ALA A 1 308 ? -10.927 13.246 20.223 1.00 94.75 308 ALA A O 1
ATOM 2289 N N . TYR A 1 309 ? -11.018 11.179 19.371 1.00 95.06 309 TYR A N 1
ATOM 2290 C CA . TYR A 1 309 ? -11.967 11.520 18.303 1.00 95.06 309 TYR A CA 1
ATOM 2291 C C . TYR A 1 309 ? -13.380 11.856 18.822 1.00 95.06 309 TYR A C 1
ATOM 2293 O O . TYR A 1 309 ? -14.178 12.483 18.123 1.00 95.06 309 TYR A O 1
ATOM 2301 N N . ALA A 1 310 ? -13.709 11.461 20.056 1.00 94.19 310 ALA A N 1
ATOM 2302 C CA . ALA A 1 310 ? -15.007 11.759 20.655 1.00 94.19 310 ALA A CA 1
ATOM 2303 C C . ALA A 1 310 ? -15.157 13.221 21.117 1.00 94.19 310 ALA A C 1
ATOM 2305 O O . ALA A 1 310 ? -16.285 13.640 21.386 1.00 94.19 310 ALA A O 1
ATOM 2306 N N . PHE A 1 311 ? -14.078 14.007 21.139 1.00 93.56 311 PHE A N 1
ATOM 2307 C CA . PHE A 1 311 ? -14.088 15.421 21.526 1.00 93.56 311 PHE A CA 1
ATOM 2308 C C . PHE A 1 311 ? -14.192 16.333 20.298 1.00 93.56 311 PHE A C 1
ATOM 2310 O O . PHE A 1 311 ? -13.706 15.985 19.222 1.00 93.56 311 PHE A O 1
ATOM 2317 N N . GLU A 1 312 ? -14.853 17.482 20.443 1.00 89.94 312 GLU A N 1
ATOM 2318 C CA . GLU A 1 312 ? -15.052 18.429 19.334 1.00 89.94 312 GLU A CA 1
ATOM 2319 C C . GLU A 1 312 ? -13.813 19.297 19.096 1.00 89.94 312 GLU A C 1
ATOM 2321 O O . GLU A 1 312 ? -13.492 19.628 17.955 1.00 89.94 312 GLU A O 1
ATOM 2326 N N . SER A 1 313 ? -13.090 19.623 20.170 1.00 93.56 313 SER A N 1
ATOM 2327 C CA . SER A 1 313 ? -11.886 20.447 20.131 1.00 93.56 313 SER A CA 1
ATOM 2328 C C . SER A 1 313 ? -10.683 19.735 20.747 1.00 93.56 313 SER A C 1
ATOM 2330 O O . SER A 1 313 ? -10.803 18.916 21.661 1.00 93.56 313 SER A O 1
ATOM 2332 N N . TRP A 1 314 ? -9.482 20.064 20.270 1.00 93.00 314 TRP A N 1
ATOM 2333 C CA . TRP A 1 314 ? -8.237 19.523 20.816 1.00 93.00 314 TRP A CA 1
ATOM 2334 C C . TRP A 1 314 ? -8.042 19.918 22.285 1.00 93.00 314 TRP A C 1
ATOM 2336 O O . TRP A 1 314 ? -7.505 19.144 23.077 1.00 93.00 314 TRP A O 1
ATOM 2346 N N . GLN A 1 315 ? -8.517 21.104 22.674 1.00 93.50 315 GLN A N 1
ATOM 2347 C CA . GLN A 1 315 ? -8.446 21.611 24.044 1.00 93.50 315 GLN A CA 1
ATOM 2348 C C . GLN A 1 315 ? -9.224 20.728 25.027 1.00 93.50 315 GLN A C 1
ATOM 2350 O O . GLN A 1 315 ? -8.781 20.567 26.163 1.00 93.50 315 GLN A O 1
ATOM 2355 N N . GLU A 1 316 ? -10.328 20.124 24.588 1.00 94.88 316 GLU A N 1
ATOM 2356 C CA . GLU A 1 316 ? -11.147 19.215 25.396 1.00 94.88 316 GLU A CA 1
ATOM 2357 C C . GLU A 1 316 ? -10.549 17.813 25.540 1.00 94.88 316 GLU A C 1
ATOM 2359 O O . GLU A 1 316 ? -10.917 17.098 26.472 1.00 94.88 316 GLU A O 1
ATOM 2364 N N . VAL A 1 317 ? -9.616 17.415 24.664 1.00 94.81 317 VAL A N 1
ATOM 2365 C CA . VAL A 1 317 ? -8.982 16.090 24.726 1.00 94.81 317 VAL A CA 1
ATOM 2366 C C . VAL A 1 317 ? -8.191 15.966 26.038 1.00 94.81 317 VAL A C 1
ATOM 2368 O O . VAL A 1 317 ? -7.209 16.701 26.215 1.00 94.81 317 VAL A O 1
ATOM 2371 N N . PRO A 1 318 ? -8.552 15.030 26.942 1.00 94.44 318 PRO A N 1
ATOM 2372 C CA . PRO A 1 318 ? -7.878 14.864 28.225 1.00 94.44 318 PRO A CA 1
ATOM 2373 C C . PRO A 1 318 ? -6.400 14.490 28.055 1.00 94.44 318 PRO A C 1
ATOM 2375 O O . PRO A 1 318 ? -6.073 13.770 27.109 1.00 94.44 318 PRO A O 1
ATOM 2378 N N . PRO A 1 319 ? -5.506 14.878 28.987 1.00 92.81 319 PRO A N 1
ATOM 2379 C CA . PRO A 1 319 ? -4.086 14.527 28.915 1.00 92.81 319 PRO A CA 1
ATOM 2380 C C . PRO A 1 319 ? -3.833 13.029 28.706 1.00 92.81 319 PRO A C 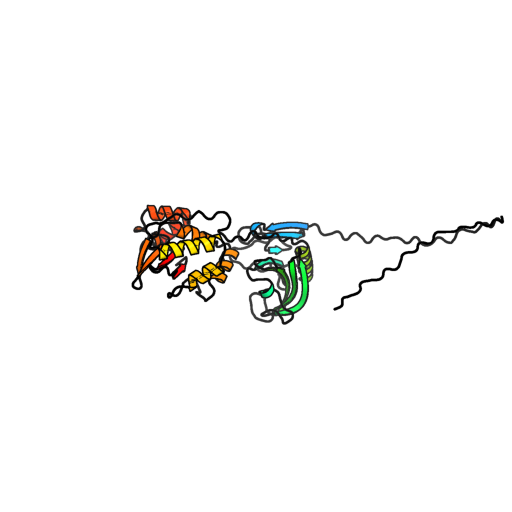1
ATOM 2382 O O . PRO A 1 319 ? -3.063 12.665 27.827 1.00 92.81 319 PRO A O 1
ATOM 2385 N N . SER A 1 320 ? -4.570 12.158 29.404 1.00 91.31 320 SER A N 1
ATOM 2386 C CA . SER A 1 320 ? -4.449 10.702 29.246 1.00 91.31 320 SER A CA 1
ATOM 2387 C C . SER A 1 320 ? -4.767 10.215 27.829 1.00 91.31 320 SER A C 1
ATOM 2389 O O . SER A 1 320 ? -4.092 9.328 27.319 1.00 91.31 320 SER A O 1
ATOM 2391 N N . ALA A 1 321 ? -5.756 10.816 27.159 1.00 92.50 321 ALA A N 1
ATOM 2392 C CA . ALA A 1 321 ? -6.078 10.480 25.775 1.00 92.50 321 ALA A CA 1
ATOM 2393 C C . ALA A 1 321 ? -4.994 10.973 24.799 1.00 92.50 321 ALA A C 1
ATOM 2395 O O . ALA A 1 321 ? -4.749 10.326 23.785 1.00 92.50 321 ALA A O 1
ATOM 2396 N N . ARG A 1 322 ? -4.314 12.088 25.105 1.00 92.38 322 ARG A N 1
ATOM 2397 C CA . ARG A 1 322 ? -3.150 12.561 24.330 1.00 92.38 322 ARG A CA 1
ATOM 2398 C C . ARG A 1 322 ? -1.945 11.638 24.523 1.00 92.38 322 ARG A C 1
ATOM 2400 O O . ARG A 1 322 ? -1.264 11.328 23.549 1.00 92.38 322 ARG A O 1
ATOM 2407 N N . ASP A 1 323 ? -1.729 11.152 25.742 1.00 91.25 323 ASP A N 1
ATOM 2408 C CA . ASP A 1 323 ? -0.680 10.174 26.041 1.00 91.25 323 ASP A CA 1
ATOM 2409 C C . ASP A 1 323 ? -0.903 8.867 25.272 1.00 91.25 323 ASP A C 1
ATOM 2411 O O . ASP A 1 323 ? 0.041 8.320 24.702 1.00 91.25 323 ASP A O 1
ATOM 2415 N N . ASP A 1 324 ? -2.145 8.384 25.175 1.00 90.00 324 ASP A N 1
ATOM 2416 C CA . ASP A 1 324 ? -2.459 7.212 24.352 1.00 90.00 324 ASP A CA 1
ATOM 2417 C C . ASP A 1 324 ? -2.173 7.458 22.859 1.00 90.00 324 ASP A C 1
ATOM 2419 O O . ASP A 1 324 ? -1.631 6.576 22.191 1.00 90.00 324 ASP A O 1
ATOM 2423 N N . LEU A 1 325 ? -2.445 8.664 22.336 1.00 91.62 325 LEU A N 1
ATOM 2424 C CA . LEU A 1 325 ? -2.099 9.023 20.954 1.00 91.62 325 LEU A CA 1
ATOM 2425 C C . LEU A 1 325 ? -0.589 9.030 20.702 1.00 91.62 325 LEU A C 1
ATOM 2427 O O . LEU A 1 325 ? -0.174 8.653 19.610 1.00 91.62 325 LEU A O 1
ATOM 2431 N N . SER A 1 326 ? 0.229 9.413 21.688 1.00 87.50 326 SER A N 1
ATOM 2432 C CA . SER A 1 326 ? 1.697 9.450 21.557 1.00 87.50 326 SER A CA 1
ATOM 2433 C C . SER A 1 326 ? 2.332 8.078 21.290 1.00 87.50 326 SER A C 1
ATOM 2435 O O . SER A 1 326 ? 3.473 7.994 20.842 1.00 87.50 326 SER A O 1
ATOM 2437 N N . ARG A 1 327 ? 1.589 6.985 21.525 1.00 83.75 327 ARG A N 1
ATOM 2438 C CA . ARG A 1 327 ? 2.019 5.619 21.182 1.00 83.75 327 ARG A CA 1
ATOM 2439 C C . ARG A 1 327 ? 1.890 5.310 19.689 1.00 83.75 327 ARG A C 1
ATOM 2441 O O . ARG A 1 327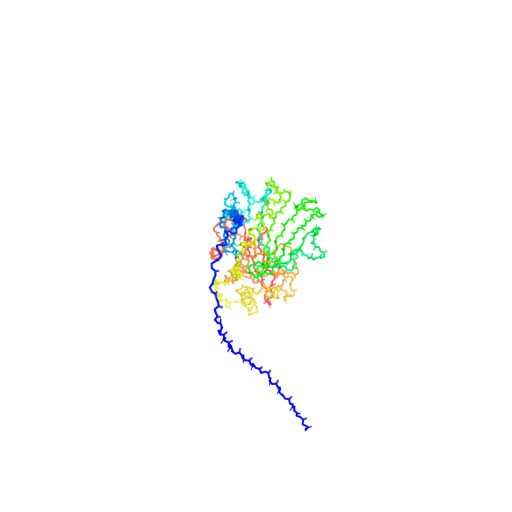 ? 2.519 4.369 19.220 1.00 83.75 327 ARG A O 1
ATOM 2448 N N . ILE A 1 328 ? 1.061 6.073 18.977 1.00 85.31 328 ILE A N 1
ATOM 2449 C CA . ILE A 1 328 ? 0.662 5.839 17.580 1.00 85.31 328 ILE A CA 1
ATOM 2450 C C . ILE A 1 328 ? 1.188 6.959 16.670 1.00 85.31 328 ILE A C 1
ATOM 2452 O O . ILE A 1 328 ? 1.578 6.718 15.531 1.00 85.31 328 ILE A O 1
ATOM 2456 N N . TYR A 1 329 ? 1.211 8.188 17.182 1.00 88.38 329 TYR A N 1
ATOM 2457 C CA . TYR A 1 329 ? 1.562 9.405 16.462 1.00 88.38 329 TYR A CA 1
ATOM 2458 C C . TYR A 1 329 ? 2.795 10.065 17.077 1.00 88.38 329 TYR A C 1
ATOM 2460 O O . TYR A 1 329 ? 2.947 10.106 18.299 1.00 88.38 329 TYR A O 1
ATOM 2468 N N . GLY A 1 330 ? 3.662 10.614 16.225 1.00 88.56 330 GLY A N 1
ATOM 2469 C CA . GLY A 1 330 ? 4.831 11.363 16.677 1.00 88.56 330 GLY A CA 1
ATOM 2470 C C . GLY A 1 330 ? 4.453 12.742 17.220 1.00 88.56 330 GLY A C 1
ATOM 2471 O O . GLY A 1 330 ? 3.347 13.239 17.012 1.00 88.56 330 GLY A O 1
ATOM 2472 N N . GLU A 1 331 ? 5.397 13.422 17.875 1.00 87.50 331 GLU A N 1
ATOM 2473 C CA . GLU A 1 331 ? 5.137 14.765 18.411 1.00 87.50 331 GLU A CA 1
ATOM 2474 C C . GLU A 1 331 ? 4.732 15.785 17.334 1.00 87.50 331 GLU A C 1
ATOM 2476 O O . GLU A 1 331 ? 3.968 16.707 17.611 1.00 87.50 331 GLU A O 1
ATOM 2481 N N . GLU A 1 332 ? 5.247 15.646 16.109 1.00 85.50 332 GLU A N 1
ATOM 2482 C CA . GLU A 1 332 ? 4.885 16.518 14.985 1.00 85.50 332 GLU A CA 1
ATOM 2483 C C . GLU A 1 332 ? 3.410 16.383 14.603 1.00 85.50 332 GLU A C 1
ATOM 2485 O O . GLU A 1 332 ? 2.746 17.394 14.370 1.00 85.50 332 GLU A O 1
ATOM 2490 N N . ASP A 1 333 ? 2.876 15.163 14.615 1.00 89.44 333 ASP A N 1
ATOM 2491 C CA . ASP A 1 333 ? 1.462 14.902 14.351 1.00 89.44 333 ASP A CA 1
ATOM 2492 C C . ASP A 1 333 ? 0.580 15.483 15.460 1.00 89.44 333 ASP A C 1
ATOM 2494 O O . ASP A 1 333 ? -0.417 16.146 15.178 1.00 89.44 333 ASP A O 1
ATOM 2498 N N . LEU A 1 334 ? 0.973 15.312 16.728 1.00 89.19 334 LEU A N 1
ATOM 2499 C CA . LEU A 1 334 ? 0.241 15.884 17.863 1.00 89.19 334 LEU A CA 1
ATOM 2500 C C . LEU A 1 334 ? 0.222 17.417 17.808 1.00 89.19 334 LEU A C 1
ATOM 2502 O O . LEU A 1 334 ? -0.827 18.027 18.019 1.00 89.19 334 LEU A O 1
ATOM 2506 N N . ARG A 1 335 ? 1.352 18.045 17.451 1.00 90.56 335 ARG A N 1
ATOM 2507 C CA . ARG A 1 335 ? 1.418 19.495 17.199 1.00 90.56 335 ARG A CA 1
ATOM 2508 C C . ARG A 1 335 ? 0.507 19.907 16.047 1.00 90.56 335 ARG A C 1
ATOM 2510 O O . ARG A 1 335 ? -0.130 20.953 16.126 1.00 90.56 335 ARG A O 1
ATOM 2517 N N . ARG A 1 336 ? 0.416 19.102 14.986 1.00 89.94 336 ARG A N 1
ATOM 2518 C CA . ARG A 1 336 ? -0.499 19.362 13.868 1.00 89.94 336 ARG A CA 1
ATOM 2519 C C . ARG A 1 336 ? -1.962 19.289 14.306 1.00 89.94 336 ARG A C 1
ATOM 2521 O O . ARG A 1 336 ? -2.738 20.147 13.897 1.00 89.94 336 ARG A O 1
ATOM 2528 N N . PHE A 1 337 ? -2.339 18.312 15.128 1.00 92.81 337 PHE A N 1
ATOM 2529 C CA . PHE A 1 337 ? -3.703 18.211 15.663 1.00 92.81 337 PHE A CA 1
ATOM 2530 C C . PHE A 1 337 ? -4.048 19.423 16.533 1.00 92.81 337 PHE A C 1
ATOM 2532 O O . PHE A 1 337 ? -5.113 20.017 16.382 1.00 92.81 337 PHE A O 1
ATOM 2539 N N . GLU A 1 338 ? -3.110 19.858 17.374 1.00 92.06 338 GLU A N 1
ATOM 2540 C CA . GLU A 1 338 ? -3.268 21.068 18.179 1.00 92.06 338 GLU A CA 1
ATOM 2541 C C . GLU A 1 338 ? -3.440 22.329 17.327 1.00 92.06 338 GLU A C 1
ATOM 2543 O O . GLU A 1 338 ? -4.342 23.124 17.583 1.00 92.06 338 GLU A O 1
ATOM 2548 N N . GLN A 1 339 ? -2.614 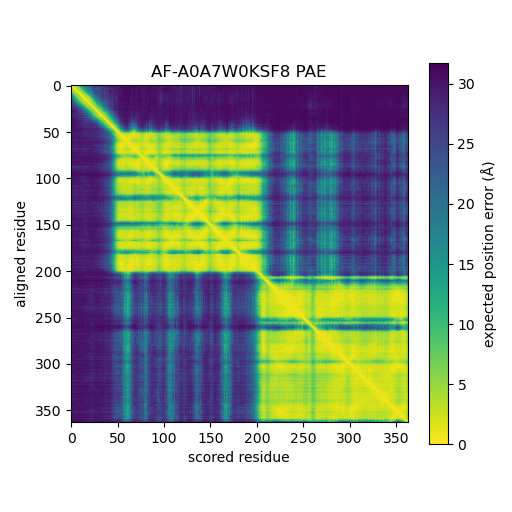22.496 16.290 1.00 92.62 339 GLN A N 1
ATOM 2549 C CA . GLN A 1 339 ? -2.695 23.633 15.370 1.00 92.62 339 GLN A CA 1
ATOM 2550 C C . GLN A 1 339 ? -3.985 23.638 14.548 1.00 92.62 339 GLN A C 1
ATOM 2552 O O . GLN A 1 339 ? -4.534 24.706 14.285 1.00 92.62 339 GLN A O 1
ATOM 2557 N N . PHE A 1 340 ? -4.464 22.461 14.139 1.00 92.44 340 PHE A N 1
ATOM 2558 C CA . PHE A 1 340 ? -5.747 22.325 13.454 1.00 92.44 340 PHE A CA 1
ATOM 2559 C C . PHE A 1 340 ? -6.928 22.615 14.393 1.00 92.44 340 PHE A C 1
ATOM 2561 O O . PHE A 1 340 ? -7.960 23.115 13.956 1.00 92.44 340 PHE A O 1
ATOM 2568 N N . GLY A 1 341 ? -6.761 22.348 15.690 1.00 93.00 341 GLY A N 1
ATOM 2569 C CA . GLY A 1 341 ? -7.764 22.595 16.722 1.00 93.00 341 GLY A CA 1
ATOM 2570 C C . GLY A 1 341 ? -8.667 21.398 17.019 1.00 93.00 341 GLY A C 1
ATOM 2571 O O . GLY A 1 341 ? -9.545 21.516 17.869 1.00 93.00 341 GLY A O 1
ATOM 2572 N N . SER A 1 342 ? -8.447 20.241 16.387 1.00 92.88 342 SER A N 1
ATOM 2573 C CA . SER A 1 342 ? -9.158 18.986 16.667 1.00 92.88 342 SER A CA 1
ATOM 2574 C C . SER A 1 342 ? -8.340 17.759 16.235 1.00 92.88 342 SER A C 1
ATOM 257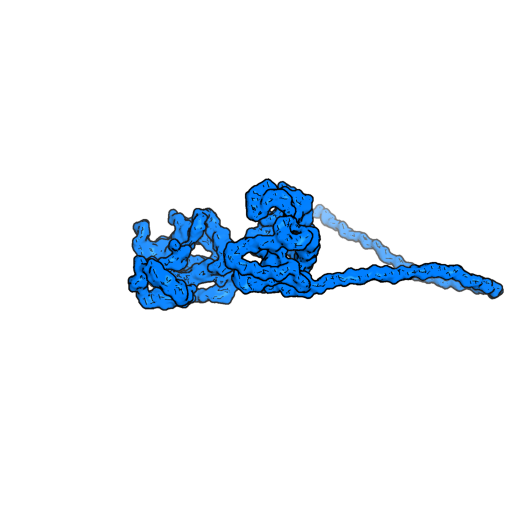6 O O . SER A 1 342 ? -7.312 17.865 15.561 1.00 92.88 342 SER A O 1
ATOM 2578 N N . TYR A 1 343 ? -8.780 16.566 16.647 1.00 93.31 343 TYR A N 1
ATOM 2579 C CA . TYR A 1 343 ? -8.167 15.314 16.207 1.00 93.31 343 TYR A CA 1
ATOM 2580 C C . TYR A 1 343 ? -8.576 14.970 14.766 1.00 93.31 343 TYR A C 1
ATOM 2582 O O . TYR A 1 343 ? -9.740 14.674 14.502 1.00 93.31 343 TYR A O 1
ATOM 2590 N N . VAL A 1 344 ? -7.596 14.916 13.859 1.00 90.81 344 VAL A N 1
ATOM 2591 C CA . VAL A 1 344 ? -7.793 14.596 12.427 1.00 90.81 344 VAL A CA 1
ATOM 2592 C C . VAL A 1 344 ? -7.064 13.329 11.971 1.00 90.81 344 VAL A C 1
ATOM 2594 O O . VAL A 1 344 ? -6.950 13.047 10.778 1.00 90.81 344 VAL A O 1
ATOM 2597 N N . GLY A 1 345 ? -6.547 12.543 12.916 1.00 91.62 345 GLY A N 1
ATOM 2598 C CA . GLY A 1 345 ? -5.893 11.274 12.614 1.00 91.62 345 GLY A CA 1
ATOM 2599 C C . GLY A 1 345 ? -6.866 10.184 12.148 1.00 91.62 345 GLY A C 1
ATOM 2600 O O . GLY A 1 345 ? -8.050 10.423 11.875 1.00 91.62 345 GLY A O 1
ATOM 2601 N N . HIS A 1 346 ? -6.344 8.964 12.042 1.00 93.31 3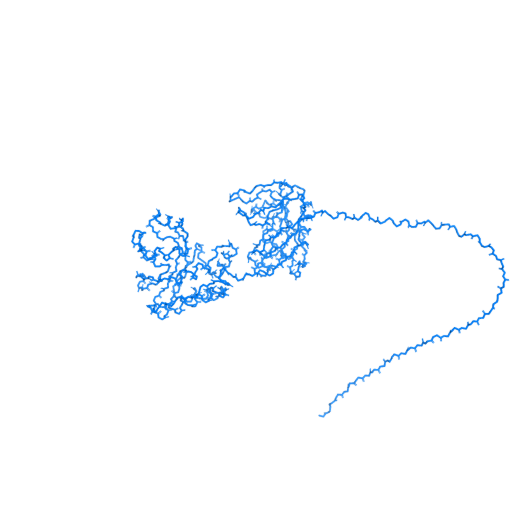46 HIS A N 1
ATOM 2602 C CA . HIS A 1 346 ? -7.143 7.786 11.732 1.00 93.31 346 HIS A CA 1
ATOM 2603 C C . HIS A 1 346 ? -8.112 7.447 12.869 1.00 93.31 346 HIS A C 1
ATOM 2605 O O . HIS A 1 346 ? -7.702 7.329 14.017 1.00 93.31 346 HIS A O 1
ATOM 2611 N N . ARG A 1 347 ? -9.386 7.230 12.548 1.00 94.62 347 ARG A N 1
ATOM 2612 C CA . ARG A 1 347 ? -10.425 6.821 13.491 1.00 94.62 347 ARG A CA 1
ATOM 2613 C C . ARG A 1 347 ? -11.197 5.603 13.011 1.00 94.62 347 ARG A C 1
ATOM 2615 O O . ARG A 1 347 ? -11.392 5.407 11.811 1.00 94.62 347 ARG A O 1
ATOM 2622 N N . VAL A 1 348 ? -11.665 4.821 13.976 1.00 96.12 348 VAL A N 1
ATOM 2623 C CA . VAL A 1 348 ? -12.526 3.651 13.798 1.00 96.12 348 VAL A CA 1
ATOM 2624 C C . VAL A 1 348 ? -13.811 3.852 14.588 1.00 96.12 348 VAL A C 1
ATOM 2626 O O . VAL A 1 348 ? -13.768 4.319 15.726 1.00 96.12 348 VAL A O 1
ATOM 2629 N N . GLY A 1 349 ? -14.942 3.481 13.990 1.00 95.81 349 GLY A N 1
ATOM 2630 C CA . GLY A 1 349 ? -16.250 3.516 14.637 1.00 95.81 349 GLY A CA 1
ATOM 2631 C C . GLY A 1 349 ? -16.957 2.172 14.542 1.00 95.81 349 GLY A C 1
ATOM 2632 O O . GLY A 1 349 ? -16.996 1.573 13.467 1.00 95.81 349 GLY A O 1
ATOM 2633 N N . ILE A 1 350 ? -17.532 1.718 15.655 1.00 96.19 350 ILE A N 1
ATOM 2634 C CA . ILE A 1 350 ? -18.370 0.515 15.732 1.00 96.19 350 ILE A CA 1
ATOM 2635 C C . ILE A 1 350 ? -19.681 0.878 16.441 1.00 96.19 350 ILE A C 1
ATOM 2637 O O . ILE A 1 350 ? -19.659 1.527 17.485 1.00 96.19 350 ILE A O 1
ATOM 2641 N N . THR A 1 351 ? -20.835 0.493 15.901 1.00 95.62 351 THR A N 1
ATOM 2642 C CA . THR A 1 351 ? -22.136 0.739 16.553 1.00 95.62 351 THR A CA 1
ATOM 2643 C C . THR A 1 351 ? -22.337 -0.175 17.761 1.00 95.62 351 THR A C 1
ATOM 2645 O O . THR A 1 351 ? -21.675 -1.199 17.917 1.00 95.62 351 THR A O 1
ATOM 2648 N N . ARG A 1 352 ? -23.307 0.144 18.623 1.00 95.12 352 ARG A N 1
ATOM 2649 C CA . ARG A 1 352 ? -23.698 -0.716 19.753 1.00 95.12 352 ARG A CA 1
ATOM 2650 C C . ARG A 1 352 ? -24.078 -2.149 19.340 1.00 95.12 352 ARG A C 1
ATOM 2652 O O . ARG A 1 352 ? -23.852 -3.066 20.130 1.00 95.12 352 ARG A O 1
ATOM 2659 N N . SER A 1 353 ? -24.640 -2.341 18.142 1.00 93.88 353 SER A N 1
ATOM 2660 C CA . SER A 1 353 ? -24.968 -3.652 17.553 1.00 93.88 353 SER A CA 1
ATOM 2661 C C . SER A 1 353 ? -23.742 -4.427 17.064 1.00 93.88 353 SER A C 1
ATOM 2663 O O . SER A 1 353 ? -23.861 -5.623 16.823 1.00 93.88 353 SER A O 1
ATOM 2665 N N . GLY A 1 354 ? -22.570 -3.791 16.983 1.00 93.88 354 GLY A N 1
ATOM 2666 C CA . GLY A 1 354 ? -21.346 -4.399 16.466 1.00 93.88 354 GLY A CA 1
ATOM 2667 C C . GLY A 1 354 ? -21.091 -4.125 14.984 1.00 93.88 354 GLY A C 1
ATOM 2668 O O . GLY A 1 354 ? -20.196 -4.737 14.420 1.00 93.88 354 GLY A O 1
ATOM 2669 N N . ASP A 1 355 ? -21.810 -3.203 14.343 1.00 93.44 355 ASP A N 1
ATOM 2670 C CA . ASP A 1 355 ? -21.539 -2.875 12.941 1.00 93.44 355 ASP A CA 1
ATOM 2671 C C . ASP A 1 355 ? -20.280 -2.016 12.850 1.00 93.44 355 ASP A C 1
ATOM 2673 O O . ASP A 1 355 ? -20.198 -0.949 13.469 1.00 93.44 355 ASP A O 1
ATOM 2677 N N . TRP A 1 356 ? -19.293 -2.460 12.075 1.00 93.69 356 TRP A N 1
ATOM 2678 C CA . TRP A 1 356 ? -18.130 -1.640 11.755 1.00 93.69 356 TRP A CA 1
ATOM 2679 C C . TRP A 1 356 ? -18.534 -0.604 10.707 1.00 93.69 356 TRP A C 1
ATOM 2681 O O . TRP A 1 356 ? -18.900 -0.962 9.593 1.00 93.69 356 TRP A O 1
ATOM 2691 N N . ILE A 1 357 ? -18.494 0.681 11.066 1.00 91.00 357 ILE A N 1
ATOM 2692 C CA . ILE A 1 357 ? -19.064 1.754 10.233 1.00 91.00 357 ILE A CA 1
ATOM 2693 C C . ILE A 1 357 ? -18.016 2.597 9.518 1.00 91.00 357 ILE A C 1
ATOM 2695 O O . ILE A 1 357 ? -18.287 3.108 8.432 1.00 91.00 357 ILE A O 1
ATOM 2699 N N . PHE A 1 358 ? -16.810 2.736 10.071 1.00 91.81 358 PHE A N 1
ATOM 2700 C CA . PHE A 1 358 ? -15.729 3.398 9.348 1.00 91.81 358 PHE A CA 1
ATOM 2701 C C . PHE A 1 358 ? -14.325 3.035 9.834 1.00 91.81 358 PHE A C 1
ATOM 2703 O O . PHE A 1 358 ? -14.114 2.689 10.999 1.00 91.81 358 PHE A O 1
ATOM 2710 N N . PHE A 1 359 ? -13.361 3.192 8.926 1.00 93.00 359 PHE A N 1
ATOM 2711 C CA . PHE A 1 359 ? -11.936 3.358 9.208 1.00 93.00 359 PHE A CA 1
ATOM 2712 C C . PHE A 1 359 ? -11.357 4.408 8.253 1.00 93.00 359 PHE A C 1
ATOM 2714 O O . PHE A 1 359 ? -11.078 4.135 7.084 1.00 93.00 359 PHE A O 1
ATOM 2721 N N . VAL A 1 360 ? -11.221 5.636 8.744 1.00 88.12 360 VAL A N 1
ATOM 2722 C CA . VAL A 1 360 ? -10.869 6.824 7.946 1.00 88.12 360 VAL A CA 1
ATOM 2723 C C . VAL A 1 360 ? -9.764 7.607 8.638 1.00 88.12 360 VAL A C 1
ATOM 2725 O O . VAL A 1 360 ? -9.664 7.542 9.852 1.00 88.12 360 VAL A O 1
ATOM 2728 N N . GLY A 1 361 ? -8.961 8.370 7.907 1.00 81.31 361 GLY A N 1
ATOM 2729 C CA . GLY A 1 361 ? -7.894 9.217 8.432 1.00 81.31 361 GLY A CA 1
ATOM 2730 C C . GLY A 1 361 ? -7.679 10.456 7.571 1.00 81.31 361 GLY A C 1
ATOM 2731 O O . GLY A 1 361 ? -7.894 10.420 6.360 1.00 81.31 361 GLY A O 1
ATOM 2732 N N . GLY A 1 362 ? -7.259 11.547 8.211 1.00 67.50 362 GLY A N 1
ATOM 2733 C CA . GLY A 1 362 ? -7.248 12.878 7.605 1.00 67.50 362 GLY A CA 1
ATOM 2734 C C . GLY A 1 362 ? -8.613 13.565 7.682 1.00 67.50 362 GLY A C 1
ATOM 2735 O O . GLY A 1 362 ? -9.627 12.926 7.975 1.00 67.50 362 GLY A O 1
ATOM 2736 N N . ASP A 1 363 ? -8.624 14.870 7.440 1.00 52.66 363 ASP A N 1
ATOM 2737 C CA . ASP A 1 363 ? -9.820 15.701 7.274 1.00 52.66 363 ASP A CA 1
ATOM 2738 C C . ASP A 1 363 ? -9.620 16.633 6.073 1.00 52.66 363 ASP A C 1
ATOM 2740 O O . ASP A 1 363 ? -8.438 16.988 5.815 1.00 52.66 363 ASP A O 1
#

Secondary structure (DSSP, 8-state):
------------------------------PPPPPPPPP----PPP---PPPEEEEEEGGGTEEEEEETTSEEPPSSSS-TT-EEESS---PPTT---TT-SEEEEEESS-HHHHSPBTTBBTTEEEEEEEEEEETTEEEEEEEEEE-SSSSSPTT-EEEEEEEE-SSSEEEEEEETT-SSS-HHHHHHHHHHHHHH-EE-------TTTTTPPPPPP-TTS-HHHHHHHHHHHHHHHHT-HHHHHHHHHSSSS--EESSS--S-HHHHHHHHHHTT--HHHHHHHHHHSPPEEEEETTEEEEEESGGGGSSSGGGS-HHHHHHHTTTS-HHHHHHHHHHTS--S-EEEEETT--EEEEE---

pLDDT: mean 79.96, std 18.15, range [31.69, 98.31]

Solvent-accessible surface area (backbone atoms only — not comparable to full-atom values): 21275 Å² total; per-residue (Å²): 138,84,91,88,86,85,89,87,89,87,81,90,81,91,85,81,88,85,89,81,89,84,84,87,85,90,75,96,69,93,70,78,80,76,80,82,72,79,77,80,76,79,72,72,71,77,75,77,76,72,76,62,65,41,78,42,70,30,69,97,77,15,36,34,33,36,44,54,58,77,42,36,68,45,63,72,75,84,48,67,42,59,25,45,36,26,74,56,89,82,83,81,59,77,95,54,79,73,77,48,52,29,32,41,39,46,79,39,65,54,44,38,89,80,66,44,72,49,97,93,34,37,97,61,29,47,67,78,44,79,43,81,53,66,49,78,90,24,58,24,37,41,35,32,30,30,30,67,42,89,63,99,54,60,58,69,38,44,33,45,35,38,32,32,45,62,79,79,11,18,37,39,36,38,33,37,64,75,27,72,52,76,54,49,72,58,48,50,53,51,51,55,52,24,54,71,49,36,40,72,46,85,54,81,74,50,45,69,17,54,86,76,60,75,82,71,63,87,64,88,87,52,53,67,43,35,47,51,41,53,48,52,47,42,51,23,34,45,68,54,34,41,66,57,46,31,50,51,36,66,68,33,98,53,82,50,40,44,58,90,78,72,68,97,50,59,36,57,54,51,52,50,36,40,70,69,68,66,32,54,44,31,52,54,40,58,33,64,42,44,64,71,28,70,46,82,54,96,92,40,52,32,40,29,23,37,37,43,62,65,40,85,36,37,86,69,41,49,69,70,46,52,57,59,43,57,78,80,39,55,71,67,53,54,50,48,24,54,74,72,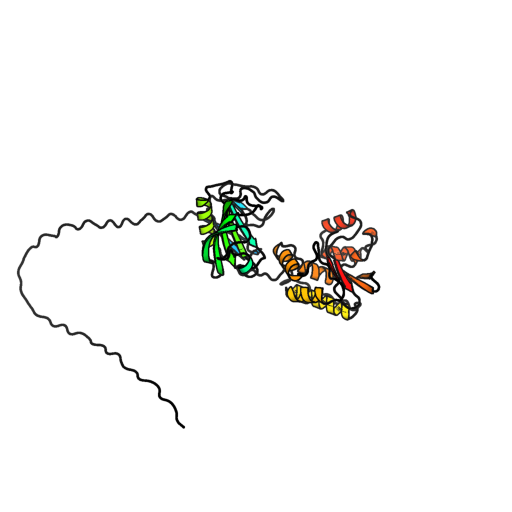40,26,68,42,62,65,36,38,37,29,31,65,83,26,32,38,38,36,51,36,53,62,126

Mean predicted aligned error: 17.65 Å